Protein AF-A0A7C4QE20-F1 (afdb_monomer)

Secondary structure (DSSP, 8-state):
---------------HHHHHHHHHHHHHHHHHHHHHHHHHHHHSTT---PPPPP-----------------PPPP------B-SEEE-SS-EEEEEEEEE-SSSS--SS-EEEEEE-SS-EEEEEEPTT----TT--EEEEEEEEE-TT-EEEEEEE-TT-TTSB---EE--BTTTEESSTT-PEE-HHHHHHHHHHHHHHTPPEEEEEEE---PPTTSPP---SEEEEEEEPP---PPP-PPPP-PPP---PPPPPPPPP-PPPPPPPPPPPPPPPPP----PPPPPP-------------------SSSSSSSHHHHHHHHHHHT--

Radius of gyration: 34.44 Å; Cα contacts (8 Å, |Δi|>4): 381; chains: 1; bounding box: 82×88×115 Å

Sequence (329 aa):
MASESFVSSTHQSGNKTLWYVLGGVVVLALVLGGIVWWYGNSLLEEEVAPTPSPVVRSTPTVVPSPVSSTTPEPVGINLVSESKSITFPKAGRVYMYYYFIVGGGNASSPYVIDLVTSKANVSVEAPAGLPRSPNKMHIIDTGLDVAAGEVVAVQPYDFGDFDKPSLGWIKPNGATSCGSPGHVTAIPEILGWMKSTIAATGEPIVSEQCWGDWDPPGEAPDYNDFLLVFTYGSPSPSPTPKPSTTPVASRTPSPTPMPTSTPIASKTPSPTPTPKPSTTPVASKAPLETARAATVDTSEGVPVTGVIEDTIKGLGAGILLLLLGLMLL

Solvent-accessible surface area (backbone atoms only — not comparable to full-atom values): 21214 Å² total; per-residue (Å²): 143,83,86,86,83,84,82,83,82,79,81,76,82,71,64,64,67,58,56,53,52,53,52,50,52,54,54,52,50,53,52,52,50,51,50,53,50,50,54,53,57,68,66,67,72,70,78,70,67,78,72,75,73,76,69,79,66,77,70,77,83,74,76,81,67,89,74,79,88,73,76,76,79,73,82,84,71,90,65,86,60,45,69,51,56,46,70,34,83,51,58,46,47,40,26,38,35,42,40,78,63,58,81,96,58,50,45,88,45,43,34,45,33,38,40,37,44,97,87,48,68,41,64,35,75,45,74,46,61,51,76,90,44,70,72,56,65,49,77,39,78,51,84,44,74,44,49,57,66,37,54,36,36,56,46,44,26,39,74,80,42,78,89,38,56,36,54,45,38,45,68,47,54,93,64,34,28,27,38,34,97,94,41,64,40,79,40,42,58,39,47,50,44,46,52,53,56,42,53,73,60,73,38,63,80,73,46,62,36,12,24,12,54,68,65,63,96,90,59,74,70,37,17,35,40,32,41,42,34,36,29,50,56,62,75,69,77,69,72,72,75,71,77,74,74,74,80,72,78,81,75,77,84,75,82,81,79,77,86,77,80,82,82,76,84,79,78,81,81,77,84,79,82,79,82,76,87,79,80,81,83,75,89,76,79,85,81,80,90,76,92,75,94,75,89,82,85,83,91,80,89,77,89,88,81,91,87,88,80,79,81,67,79,74,62,60,63,63,56,52,53,54,54,53,55,63,74,75,110

pLDDT: mean 71.34, std 18.93, range [29.39, 96.25]

Foldseek 3Di:
DDDDDDDDDPPPPPDVVVVVVVVVVVVVVVVVVVVCVVVVVVVVPPPPPPPPDQPQPPDPPPPDDPDDPPDPPPPDPPDVFPALKFFAQAWAFKKKWKAFFDDPFWAQAWKWKWKDWPVGIFIDTHDTRDDHDLQDTDMDRRVDIDHHRTMIRIWIAPGVPNVWTWRHWDAADVQFWWWDVVLTTGNNNHSVNVCVVCVVQVKDWRDWTQIFGRDDPPDDGTSRGMIMIMIHGPPPPPPPPPPPPDDDPDDDDDDDDDDDDDDDDDDDDDDDDDDDDDDDDDDDDDDDDDDDDDDDDDDDDDDDDDDDPPPPPPPPPPVVVVVVVVVVD

Nearest PDB structures (foldseek):
  2cdp-assembly4_D  TM=5.110E-01  e=9.533E-01  Saccharophagus degradans 2-40
  3k51-assembly1_A  TM=3.756E-01  e=2.168E-01  Homo sapiens
  2v72-assembly1_A  TM=3.780E-01  e=3.012E-01  Clostridium perfringens
  6w98-assembly1_A  TM=1.567E-01  e=3.556E+00  Mycobacteroides abscessus subsp. abscessus

Mean predicted aligned error: 18.36 Å

Structure (mmCIF, N/CA/C/O backbone):
data_AF-A0A7C4QE20-F1
#
_entry.id   AF-A0A7C4QE20-F1
#
loop_
_atom_site.group_PDB
_atom_site.id
_atom_site.type_symbol
_atom_site.label_atom_id
_atom_site.label_alt_id
_atom_site.label_comp_id
_atom_site.label_asym_id
_atom_site.label_entity_id
_atom_site.label_seq_id
_atom_site.pdbx_PDB_ins_code
_atom_site.Cartn_x
_atom_site.Cartn_y
_atom_site.Cartn_z
_atom_site.occupancy
_atom_site.B_iso_or_equiv
_atom_site.auth_seq_id
_atom_site.auth_comp_id
_atom_site.auth_asym_id
_atom_site.auth_atom_id
_atom_site.pdbx_PDB_model_num
ATOM 1 N N . MET A 1 1 ? 11.881 30.628 -96.207 1.00 44.91 1 MET A N 1
ATOM 2 C CA . MET A 1 1 ? 10.677 30.179 -95.481 1.00 44.91 1 MET A CA 1
ATOM 3 C C . MET A 1 1 ? 11.121 29.763 -94.091 1.00 44.91 1 MET A C 1
ATOM 5 O O . MET A 1 1 ? 11.785 28.746 -93.969 1.00 44.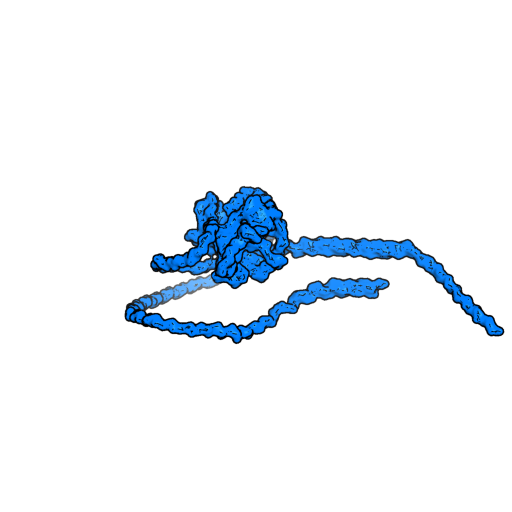91 1 MET A O 1
ATOM 9 N N . ALA A 1 2 ? 10.847 30.590 -93.088 1.00 45.81 2 ALA A N 1
ATOM 10 C CA . ALA A 1 2 ? 11.053 30.283 -91.676 1.00 45.81 2 ALA A CA 1
ATOM 11 C C . ALA A 1 2 ? 9.842 30.854 -90.928 1.00 45.81 2 ALA A C 1
ATOM 13 O O . ALA A 1 2 ? 9.487 32.012 -91.141 1.00 45.81 2 ALA A O 1
ATOM 14 N N . SER A 1 3 ? 9.167 30.010 -90.153 1.00 54.81 3 SER A N 1
ATOM 15 C CA . SER A 1 3 ? 7.972 30.332 -89.374 1.00 54.81 3 SER A CA 1
ATOM 16 C C . SER A 1 3 ? 8.332 30.308 -87.892 1.00 54.81 3 SER A C 1
ATOM 18 O O . SER A 1 3 ? 8.610 29.239 -87.351 1.00 54.81 3 SER A O 1
ATOM 20 N N . GLU A 1 4 ? 8.322 31.471 -87.246 1.00 55.19 4 GLU A N 1
ATOM 21 C CA . GLU A 1 4 ? 8.431 31.597 -85.792 1.00 55.19 4 GLU A CA 1
ATOM 22 C C . GLU A 1 4 ? 7.027 31.625 -85.175 1.00 55.19 4 GLU A C 1
ATOM 24 O O . GLU A 1 4 ? 6.198 32.472 -85.505 1.00 55.19 4 GLU A O 1
ATOM 29 N N . SER A 1 5 ? 6.749 30.675 -84.284 1.00 61.78 5 SER A N 1
ATOM 30 C CA . SER A 1 5 ? 5.531 30.620 -83.474 1.00 61.78 5 SER A CA 1
ATOM 31 C C . SER A 1 5 ? 5.793 31.253 -82.108 1.00 61.78 5 SER A C 1
ATOM 33 O O . SER A 1 5 ? 6.517 30.693 -81.284 1.00 61.78 5 SER A O 1
ATOM 35 N N . PHE A 1 6 ? 5.188 32.415 -81.866 1.00 56.75 6 PHE A N 1
ATOM 36 C CA . PHE A 1 6 ? 5.248 33.139 -80.598 1.00 56.75 6 PHE A CA 1
ATOM 37 C C . PHE A 1 6 ? 4.208 32.557 -79.625 1.00 56.75 6 PHE A C 1
ATOM 39 O O . PHE A 1 6 ? 3.003 32.717 -79.823 1.00 56.75 6 PHE A O 1
ATOM 46 N N . VAL A 1 7 ? 4.656 31.858 -78.578 1.00 62.25 7 VAL A N 1
ATOM 47 C CA . VAL A 1 7 ? 3.786 31.376 -77.492 1.00 62.25 7 VAL A CA 1
ATOM 48 C C . VAL A 1 7 ? 3.639 32.494 -76.460 1.00 62.25 7 VAL A C 1
ATOM 50 O O . VAL A 1 7 ? 4.588 32.848 -75.764 1.00 62.25 7 VAL A O 1
ATOM 53 N N . SER A 1 8 ? 2.439 33.070 -76.376 1.00 58.94 8 SER A N 1
ATOM 54 C CA . SER A 1 8 ? 2.081 34.085 -75.383 1.00 58.94 8 SER A CA 1
ATOM 55 C C . SER A 1 8 ? 1.789 33.418 -74.035 1.00 58.94 8 SER A C 1
ATOM 57 O O . SER A 1 8 ? 0.765 32.762 -73.860 1.00 58.94 8 SER A O 1
ATOM 59 N N . SER A 1 9 ? 2.707 33.572 -73.080 1.00 60.28 9 SER A N 1
ATOM 60 C CA . SER A 1 9 ? 2.515 33.173 -71.683 1.00 60.28 9 SER A CA 1
ATOM 61 C C . SER A 1 9 ? 1.716 34.254 -70.954 1.00 60.28 9 SER A C 1
ATOM 63 O O . SER A 1 9 ? 2.243 35.306 -70.588 1.00 60.28 9 SER A O 1
ATOM 65 N N . THR A 1 10 ? 0.418 34.023 -70.772 1.00 54.97 10 THR A N 1
ATOM 66 C CA . THR A 1 10 ? -0.436 34.862 -69.925 1.00 54.97 10 THR A CA 1
ATOM 67 C C . THR A 1 10 ? -0.225 34.442 -68.472 1.00 54.97 10 THR A C 1
ATOM 69 O O . THR A 1 10 ? -0.780 33.457 -67.994 1.00 54.97 10 THR A O 1
ATOM 72 N N . HIS A 1 11 ? 0.625 35.184 -67.765 1.00 55.47 11 HIS A N 1
ATOM 73 C CA . HIS A 1 11 ? 0.905 34.980 -66.347 1.00 55.47 11 HIS A CA 1
ATOM 74 C C . HIS A 1 11 ? -0.313 35.410 -65.512 1.00 55.47 11 HIS A C 1
ATOM 76 O O . HIS A 1 11 ? -0.463 36.573 -65.136 1.00 55.47 11 HIS A O 1
ATOM 82 N N . GLN A 1 12 ? -1.214 34.462 -65.257 1.00 57.91 12 GLN A N 1
ATOM 83 C CA . GLN A 1 12 ? -2.405 34.641 -64.434 1.00 57.91 12 GLN A CA 1
ATOM 84 C C . GLN A 1 12 ? -1.964 34.930 -62.989 1.00 57.91 12 GLN A C 1
ATOM 86 O O . GLN A 1 12 ? -1.503 34.042 -62.273 1.00 57.91 12 GLN A O 1
ATOM 91 N N . SER A 1 13 ? -2.048 36.191 -62.555 1.00 64.00 13 SER A N 1
ATOM 92 C CA . SER A 1 13 ? -1.746 36.587 -61.177 1.00 64.00 13 SER A CA 1
ATOM 93 C C . SER A 1 13 ? -2.841 36.057 -60.248 1.00 64.00 13 SER A C 1
ATOM 95 O O . SER A 1 13 ? -3.803 36.756 -59.929 1.00 64.00 13 SER A O 1
ATOM 97 N N . GLY A 1 14 ? -2.722 34.787 -59.863 1.00 66.31 14 GLY A N 1
ATOM 98 C CA . GLY A 1 14 ? -3.609 34.144 -58.904 1.00 66.31 14 GLY A CA 1
ATOM 99 C C . GLY A 1 14 ? -3.684 34.960 -57.615 1.00 66.31 14 GLY A C 1
ATOM 100 O O . GLY A 1 14 ? -2.666 35.400 -57.076 1.00 66.31 14 GLY A O 1
ATOM 101 N N . ASN A 1 15 ? -4.909 35.195 -57.152 1.00 79.56 15 ASN A N 1
ATOM 102 C CA . ASN A 1 15 ? -5.219 36.011 -55.987 1.00 79.56 15 ASN A CA 1
ATOM 103 C C . ASN A 1 15 ? -4.610 35.385 -54.720 1.00 79.56 15 ASN A C 1
ATOM 105 O O . ASN A 1 15 ? -5.195 34.489 -54.115 1.00 79.56 15 ASN A O 1
ATOM 109 N N . LYS A 1 16 ? -3.421 35.853 -54.322 1.00 83.25 16 LYS A N 1
ATOM 110 C CA . LYS A 1 16 ? -2.691 35.370 -53.135 1.00 83.25 16 LYS A CA 1
ATOM 111 C C . LYS A 1 16 ? -3.540 35.443 -51.863 1.00 83.25 16 LYS A C 1
ATOM 113 O O . LYS A 1 16 ? -3.407 34.589 -50.994 1.00 83.25 16 LYS A O 1
ATOM 118 N N . THR A 1 17 ? -4.458 36.405 -51.783 1.00 83.81 17 THR A N 1
ATOM 119 C CA . THR A 1 17 ? -5.389 36.559 -50.659 1.00 83.81 17 THR A CA 1
ATOM 120 C C . THR A 1 17 ? -6.293 35.340 -50.494 1.00 83.81 17 THR A C 1
ATOM 122 O O . THR A 1 17 ? -6.528 34.916 -49.368 1.00 83.81 17 THR A O 1
ATOM 125 N N . LEU A 1 18 ? -6.745 34.725 -51.593 1.00 84.06 18 LEU A N 1
ATOM 126 C CA . LEU A 1 18 ? -7.582 33.525 -51.535 1.00 84.06 18 LEU A CA 1
ATOM 127 C C . LEU A 1 18 ? -6.826 32.346 -50.902 1.00 84.06 18 LEU A C 1
ATOM 129 O O . LEU A 1 18 ? -7.377 31.644 -50.060 1.00 84.06 18 LEU A O 1
ATOM 133 N N . TRP A 1 19 ? -5.546 32.178 -51.242 1.00 85.31 19 TRP A N 1
ATOM 134 C CA . TRP A 1 19 ? -4.700 31.124 -50.676 1.00 85.31 19 TRP A CA 1
ATOM 135 C C . TRP A 1 19 ? -4.414 31.322 -49.186 1.00 85.31 19 TRP A C 1
ATOM 137 O O . TRP A 1 19 ? -4.425 30.350 -48.436 1.00 85.31 19 TRP A O 1
ATOM 147 N N . TYR A 1 20 ? -4.223 32.564 -48.730 1.00 89.31 20 TYR A N 1
ATOM 148 C CA . TYR A 1 20 ? -4.057 32.844 -47.300 1.00 89.31 20 TYR A CA 1
ATOM 149 C C . TYR A 1 20 ? -5.334 32.584 -46.498 1.00 89.31 20 TYR A C 1
ATOM 151 O O . TYR A 1 20 ? -5.259 32.039 -45.399 1.00 89.31 20 TYR A O 1
ATOM 159 N N . VAL A 1 21 ? -6.501 32.925 -47.052 1.00 90.94 21 VAL A N 1
ATOM 160 C CA . VAL A 1 21 ? -7.790 32.648 -46.402 1.00 90.94 21 VAL A CA 1
ATOM 161 C C . VAL A 1 21 ? -8.031 31.141 -46.312 1.00 90.94 21 VAL A C 1
ATOM 163 O O . VAL A 1 21 ? -8.346 30.646 -45.233 1.00 90.94 21 VAL A O 1
ATOM 166 N N . LEU A 1 22 ? -7.809 30.398 -47.401 1.00 86.81 22 LEU A N 1
ATOM 167 C CA . LEU A 1 22 ? -7.940 28.938 -47.398 1.00 86.81 22 LEU A CA 1
ATOM 168 C C . LEU A 1 22 ? -6.962 28.279 -46.415 1.00 86.81 22 LEU A C 1
ATOM 170 O O . LEU A 1 22 ? -7.371 27.433 -45.623 1.00 86.81 22 LEU A O 1
ATOM 174 N N . GLY A 1 23 ? -5.701 28.721 -46.389 1.00 91.62 23 GLY A N 1
ATOM 175 C CA . GLY A 1 23 ? -4.711 28.233 -45.426 1.00 91.62 23 GLY A CA 1
ATOM 176 C C . GLY A 1 23 ? -5.110 28.503 -43.971 1.00 91.62 23 GLY A C 1
ATOM 177 O O . GLY A 1 23 ? -5.007 27.612 -43.130 1.00 91.62 23 GLY A O 1
ATOM 178 N N . GLY A 1 24 ? -5.629 29.699 -43.675 1.00 93.94 24 GLY A N 1
ATOM 179 C CA . GLY A 1 24 ? -6.093 30.060 -42.333 1.00 93.94 24 GLY A CA 1
ATOM 180 C C . GLY A 1 24 ? -7.266 29.206 -41.845 1.00 93.94 24 GLY A C 1
ATOM 181 O O . GLY A 1 24 ? -7.271 28.773 -40.693 1.00 93.94 24 GLY A O 1
ATOM 182 N N . VAL A 1 25 ? -8.228 28.906 -42.725 1.00 92.06 25 VAL A N 1
ATOM 183 C CA . VAL A 1 25 ? -9.386 28.056 -42.394 1.00 92.06 25 VAL A CA 1
ATOM 184 C C . VAL A 1 25 ? -8.953 26.624 -42.068 1.00 92.06 25 VAL A C 1
ATOM 186 O O . VAL A 1 25 ? -9.438 26.053 -41.092 1.00 92.06 25 VAL A O 1
ATOM 189 N N . VAL A 1 26 ? -8.002 26.060 -42.822 1.00 91.38 26 VAL A N 1
ATOM 190 C CA . VAL A 1 26 ? -7.486 24.702 -42.571 1.00 91.38 26 VAL A CA 1
ATOM 191 C C . VAL A 1 26 ? -6.769 24.618 -41.223 1.00 91.38 26 VAL A C 1
ATOM 193 O O . VAL A 1 26 ? -7.032 23.704 -40.443 1.00 91.38 26 VAL A O 1
ATOM 196 N N . VAL A 1 27 ? -5.905 25.589 -40.904 1.00 92.81 27 VAL A N 1
ATOM 197 C CA . VAL A 1 27 ? -5.191 25.614 -39.615 1.00 92.81 27 VAL A CA 1
ATOM 198 C C . VAL A 1 27 ? -6.172 25.735 -38.449 1.00 92.81 27 VAL A C 1
ATOM 200 O O . VAL A 1 27 ? -6.051 25.004 -37.467 1.00 92.81 27 VAL A O 1
ATOM 203 N N . LEU A 1 28 ? -7.178 26.607 -38.564 1.00 93.81 28 LEU A N 1
ATOM 204 C CA . LEU A 1 28 ? -8.190 26.777 -37.522 1.00 93.81 28 LEU A CA 1
ATOM 205 C C . LEU A 1 28 ? -9.000 25.491 -37.296 1.00 93.81 28 LEU A C 1
ATOM 207 O O . LEU A 1 28 ? -9.240 25.115 -36.150 1.00 93.81 28 LEU A O 1
ATOM 211 N N . ALA A 1 29 ? -9.377 24.791 -38.370 1.00 91.62 29 ALA A N 1
ATOM 212 C CA . ALA A 1 29 ? -10.102 23.526 -38.280 1.00 91.62 29 ALA A CA 1
ATOM 213 C C . ALA A 1 29 ? -9.279 22.429 -37.581 1.00 91.62 29 ALA A C 1
ATOM 215 O O . ALA A 1 29 ? -9.815 21.714 -36.736 1.00 91.62 29 ALA A O 1
ATOM 216 N N . LEU A 1 30 ? -7.976 22.328 -37.872 1.00 92.56 30 LEU A N 1
ATOM 217 C CA . LEU A 1 30 ? -7.083 21.364 -37.217 1.00 92.56 30 LEU A CA 1
ATOM 218 C C . LEU A 1 30 ? -6.909 21.656 -35.721 1.00 92.56 30 LEU A C 1
ATOM 220 O O . LEU A 1 30 ? -6.959 20.734 -34.909 1.00 92.56 30 LEU A O 1
ATOM 224 N N . VAL A 1 31 ? -6.757 22.930 -35.344 1.00 94.25 31 VAL A N 1
ATOM 225 C CA . VAL A 1 31 ? -6.639 23.334 -33.933 1.00 94.25 31 VAL A CA 1
ATOM 226 C C . VAL A 1 31 ? -7.924 23.018 -33.169 1.00 94.25 31 VAL A C 1
ATOM 228 O O . VAL A 1 31 ? -7.870 22.403 -32.106 1.00 94.25 31 VAL A O 1
ATOM 231 N N . LEU A 1 32 ? -9.088 23.380 -33.717 1.00 94.19 32 LEU A N 1
ATOM 232 C CA . LEU A 1 32 ? -10.375 23.095 -33.079 1.00 94.19 32 LEU A CA 1
ATOM 233 C C . LEU A 1 32 ? -10.650 21.588 -32.993 1.00 94.19 32 LEU A C 1
ATOM 235 O O . LEU A 1 32 ? -11.118 21.120 -31.957 1.00 94.19 32 LEU A O 1
ATOM 239 N N . GLY A 1 33 ? -10.306 20.820 -34.030 1.00 94.56 33 GLY A N 1
ATOM 240 C CA . GLY A 1 33 ? -10.404 19.360 -34.016 1.00 94.56 33 GLY A CA 1
ATOM 241 C C . GLY A 1 33 ? -9.529 18.721 -32.935 1.00 94.56 33 GLY A C 1
ATOM 242 O O . GLY A 1 33 ? -10.004 17.856 -32.204 1.00 94.56 33 GLY A O 1
ATOM 243 N N . GLY A 1 34 ? -8.288 19.193 -32.772 1.00 92.38 34 GLY A N 1
ATOM 244 C CA . GLY A 1 34 ? -7.388 18.738 -31.709 1.00 92.38 34 GLY A CA 1
ATOM 245 C C . GLY A 1 34 ? -7.912 19.052 -30.306 1.00 92.38 34 GLY A C 1
ATOM 246 O O . GLY A 1 34 ? -7.835 18.202 -29.424 1.00 92.38 34 GLY A O 1
ATOM 247 N N . ILE A 1 35 ? -8.509 20.232 -30.111 1.00 91.31 35 ILE A N 1
ATOM 248 C CA . ILE A 1 35 ? -9.135 20.620 -28.838 1.00 91.31 35 ILE A CA 1
ATOM 249 C C . ILE A 1 35 ? -10.338 19.722 -28.532 1.00 91.31 35 ILE A C 1
ATOM 251 O O . ILE A 1 35 ? -10.429 19.185 -27.432 1.00 91.31 35 ILE A O 1
ATOM 255 N N . VAL A 1 36 ? -11.247 19.522 -29.492 1.00 90.38 36 VAL A N 1
ATOM 256 C CA . VAL A 1 36 ? -12.423 18.654 -29.302 1.00 90.38 36 VAL A CA 1
ATOM 257 C C . VAL A 1 36 ? -12.004 17.210 -29.038 1.00 90.38 36 VAL A C 1
ATOM 259 O O . VAL A 1 36 ? -12.567 16.575 -28.152 1.00 90.38 36 VAL A O 1
ATOM 262 N N . TRP A 1 37 ? -11.002 16.701 -29.757 1.00 88.69 37 TRP A N 1
ATOM 263 C CA . TRP A 1 37 ? -10.456 15.366 -29.523 1.00 88.69 37 TRP A CA 1
ATOM 264 C C . TRP A 1 37 ? -9.837 15.242 -28.127 1.00 88.69 37 TRP A C 1
ATOM 266 O O . TRP A 1 37 ? -10.136 14.288 -27.416 1.00 88.69 37 TRP A O 1
ATOM 276 N N . TRP A 1 38 ? -9.049 16.232 -27.698 1.00 86.44 38 TRP A N 1
ATOM 277 C CA . TRP A 1 38 ? -8.450 16.259 -26.365 1.00 86.44 38 TRP A CA 1
ATOM 278 C C . TRP A 1 38 ? -9.515 16.271 -25.260 1.00 86.44 38 TRP A C 1
ATOM 280 O O . TRP A 1 38 ? -9.499 15.401 -24.394 1.00 86.44 38 TRP A O 1
ATOM 290 N N . TYR A 1 39 ? -10.497 17.175 -25.335 1.00 81.88 39 TYR A N 1
ATOM 291 C CA . TYR A 1 39 ? -11.590 17.228 -24.358 1.00 81.88 39 TYR A CA 1
ATOM 292 C C . TYR A 1 39 ? -12.478 15.980 -24.389 1.00 81.88 39 TYR A C 1
ATOM 294 O O . TYR A 1 39 ? -12.888 15.503 -23.336 1.00 81.88 39 TYR A O 1
ATOM 302 N N . GLY A 1 40 ? -12.765 15.433 -25.572 1.00 82.56 40 GLY A N 1
ATOM 303 C CA . GLY A 1 40 ? -13.541 14.203 -25.712 1.00 82.56 40 GLY A CA 1
ATOM 304 C C . GLY A 1 40 ? -12.844 13.009 -25.065 1.00 82.56 40 GLY A C 1
ATOM 305 O O . GLY A 1 40 ? -13.486 12.245 -24.352 1.00 82.56 40 GLY A O 1
ATOM 306 N N . ASN A 1 41 ? -11.527 12.884 -25.246 1.00 78.56 41 ASN A N 1
ATOM 307 C CA . ASN A 1 41 ? -10.759 11.793 -24.656 1.00 78.56 41 ASN A CA 1
ATOM 308 C C . ASN A 1 41 ? -10.590 11.965 -23.136 1.00 78.56 41 ASN A C 1
ATOM 310 O O . ASN A 1 41 ? -10.709 10.995 -22.400 1.00 78.56 41 ASN A O 1
ATOM 314 N N . SER A 1 42 ? -10.406 13.199 -22.650 1.00 76.81 42 SER A N 1
ATOM 315 C CA . SER A 1 42 ? -10.321 13.481 -21.209 1.00 76.81 42 SER A CA 1
ATOM 316 C C . SER A 1 42 ? -11.644 13.304 -20.457 1.00 76.81 42 SER A C 1
ATOM 318 O O . SER A 1 42 ? -11.623 13.105 -19.249 1.00 76.81 42 SER A O 1
ATOM 320 N N . LEU A 1 43 ? -12.794 13.384 -21.136 1.00 71.81 43 LEU A N 1
ATOM 321 C CA . LEU A 1 43 ? -14.111 13.191 -20.513 1.00 71.81 43 LEU A CA 1
ATOM 322 C C . LEU A 1 43 ? -14.602 11.736 -20.548 1.00 71.81 43 LEU A C 1
ATOM 324 O O . LEU A 1 43 ? -15.538 11.403 -19.826 1.00 71.81 43 LEU A O 1
ATOM 328 N N . LEU A 1 44 ? -13.994 10.871 -21.366 1.00 62.88 44 LEU A N 1
ATOM 329 C CA . LEU A 1 44 ? -14.346 9.447 -21.442 1.00 62.88 44 LEU A CA 1
ATOM 330 C C . LEU A 1 44 ? -13.618 8.581 -20.399 1.00 62.88 44 LEU A C 1
ATOM 332 O O . LEU A 1 44 ? -13.937 7.403 -20.270 1.00 62.88 44 LEU A O 1
ATOM 336 N N . GLU A 1 45 ? -12.682 9.143 -19.629 1.00 56.28 45 GLU A N 1
ATOM 337 C CA . GLU A 1 45 ? -11.871 8.399 -18.652 1.00 56.28 45 GLU A CA 1
ATOM 338 C C . GLU A 1 45 ? -12.460 8.307 -17.230 1.00 56.28 45 GLU A C 1
ATOM 340 O O . GLU A 1 45 ? -11.775 7.818 -16.335 1.00 56.28 45 GLU A O 1
ATOM 345 N N . GLU A 1 46 ? -13.714 8.704 -16.977 1.00 54.78 46 GLU A N 1
ATOM 346 C CA . GLU A 1 46 ? -14.257 8.672 -15.603 1.00 54.78 46 GLU A CA 1
ATOM 347 C C . GLU A 1 46 ? -15.616 7.977 -15.435 1.00 54.78 46 GLU A C 1
ATOM 349 O O . GLU A 1 46 ? -16.366 8.274 -14.508 1.00 54.78 46 GLU A O 1
ATOM 354 N N . GLU A 1 47 ? -15.919 6.964 -16.253 1.00 50.16 47 GLU A N 1
ATOM 355 C CA . GLU A 1 47 ? -16.741 5.865 -15.733 1.00 50.16 47 GLU A CA 1
ATOM 356 C C . GLU A 1 47 ? -15.800 4.900 -15.008 1.00 50.16 47 GLU A C 1
ATOM 358 O O . GLU A 1 47 ? -15.355 3.890 -15.552 1.00 50.16 47 GLU A O 1
ATOM 363 N N . VAL A 1 48 ? -15.437 5.260 -13.771 1.00 51.59 48 VAL A N 1
ATOM 364 C CA . VAL A 1 48 ? -14.811 4.325 -12.834 1.00 51.59 48 VAL A CA 1
ATOM 365 C C . VAL A 1 48 ? -15.822 3.202 -12.649 1.00 51.59 48 VAL A C 1
ATOM 367 O O . VAL A 1 48 ? -16.772 3.334 -11.873 1.00 51.59 48 VAL A O 1
ATOM 370 N N . ALA A 1 49 ? -15.656 2.120 -13.416 1.00 50.62 49 ALA A N 1
ATOM 371 C CA . ALA A 1 49 ? -16.368 0.878 -13.178 1.00 50.62 49 ALA A CA 1
ATOM 372 C C . ALA A 1 49 ? -16.279 0.615 -11.671 1.00 50.62 49 ALA A C 1
ATOM 374 O O . ALA A 1 49 ? -15.182 0.759 -11.119 1.00 50.62 49 ALA A O 1
ATOM 375 N N . PRO A 1 50 ? -17.404 0.329 -10.987 1.00 46.84 50 PRO A N 1
ATOM 376 C CA . PRO A 1 50 ? -17.392 0.158 -9.544 1.00 46.84 50 PRO A CA 1
ATOM 377 C C . PRO A 1 50 ? -16.281 -0.826 -9.216 1.00 46.84 50 PRO A C 1
ATOM 379 O O . PRO A 1 50 ? -16.317 -1.959 -9.702 1.00 46.84 50 PRO A O 1
ATOM 382 N N . THR A 1 51 ? -15.273 -0.359 -8.469 1.00 54.44 51 THR A N 1
ATOM 383 C CA . THR A 1 51 ? -14.162 -1.197 -8.028 1.00 54.44 51 THR A CA 1
ATOM 384 C C . THR A 1 51 ? -14.791 -2.473 -7.485 1.00 54.44 51 THR A C 1
ATOM 386 O O . THR A 1 51 ? -15.632 -2.362 -6.580 1.00 54.44 51 THR A O 1
ATOM 389 N N . PRO A 1 52 ? -14.504 -3.652 -8.073 1.00 44.78 52 PRO A N 1
ATOM 390 C CA . PRO A 1 52 ? -15.107 -4.885 -7.606 1.00 44.78 52 PRO A CA 1
ATOM 391 C C . PRO A 1 52 ? -14.843 -4.953 -6.109 1.00 44.78 52 PRO A C 1
ATOM 393 O O . PRO A 1 52 ? -13.708 -4.770 -5.666 1.00 44.78 52 PRO A O 1
ATOM 396 N N . SER A 1 53 ? -15.914 -5.098 -5.323 1.00 52.59 53 SER A N 1
ATOM 397 C CA . SER A 1 53 ? -15.764 -5.242 -3.880 1.00 52.59 53 SER A CA 1
ATOM 398 C C . SER A 1 53 ? -14.755 -6.361 -3.636 1.00 52.59 53 SER A C 1
ATOM 400 O O . SER A 1 53 ? -14.866 -7.391 -4.312 1.00 52.59 53 SER A O 1
ATOM 402 N N . PRO A 1 54 ? -13.771 -6.166 -2.740 1.00 51.06 54 PRO A N 1
ATOM 403 C CA . PRO A 1 54 ? -12.741 -7.162 -2.506 1.00 51.06 54 PRO A CA 1
ATOM 404 C C . PRO A 1 54 ? -13.424 -8.503 -2.259 1.00 51.06 54 PRO A C 1
ATOM 406 O O . PRO A 1 54 ? -14.336 -8.607 -1.430 1.00 51.06 54 PRO A O 1
ATOM 409 N N . VAL A 1 55 ? -13.044 -9.513 -3.043 1.00 53.72 55 VAL A N 1
ATOM 410 C CA . VAL A 1 55 ? -13.542 -10.870 -2.847 1.00 53.72 55 VAL A CA 1
ATOM 411 C C . VAL A 1 55 ? -12.954 -11.326 -1.524 1.00 53.72 55 VAL A C 1
ATOM 413 O O . VAL A 1 55 ? -11.817 -11.782 -1.459 1.00 53.72 55 VAL A O 1
ATOM 416 N N . VAL A 1 56 ? -13.725 -11.172 -0.448 1.00 46.66 56 VAL A N 1
ATOM 417 C CA . VAL A 1 56 ? -13.386 -11.739 0.854 1.00 46.66 56 VAL A CA 1
ATOM 418 C C . VAL A 1 56 ? -13.479 -13.248 0.692 1.00 46.66 56 VAL A C 1
ATOM 420 O O . VAL A 1 56 ? -14.527 -13.860 0.906 1.00 46.66 56 VAL A O 1
ATOM 423 N N . ARG A 1 57 ? -12.384 -13.865 0.250 1.00 46.59 57 ARG A N 1
ATOM 424 C CA . ARG A 1 57 ? -12.272 -15.312 0.212 1.00 46.59 57 ARG A CA 1
ATOM 425 C C . ARG A 1 57 ? -12.157 -15.755 1.657 1.00 46.59 57 ARG A C 1
ATOM 427 O O . ARG A 1 57 ? -11.086 -15.734 2.248 1.00 46.59 57 ARG A O 1
ATOM 434 N N . SER A 1 58 ? -13.291 -16.116 2.247 1.00 40.59 58 SER A N 1
ATOM 435 C CA . SER A 1 58 ? -13.319 -16.757 3.553 1.00 40.59 58 SER A CA 1
ATOM 436 C C . SER A 1 58 ? -12.633 -18.110 3.385 1.00 40.59 58 SER A C 1
ATOM 438 O O . SER A 1 58 ? -13.262 -19.096 2.999 1.00 40.59 58 SER A O 1
ATOM 440 N N . THR A 1 59 ? -11.317 -18.166 3.584 1.00 44.94 59 THR A N 1
ATOM 441 C CA . THR A 1 59 ? -10.629 -19.447 3.708 1.00 44.94 59 THR A CA 1
ATOM 442 C C . THR A 1 59 ? -11.295 -20.203 4.855 1.00 44.94 59 THR A C 1
ATOM 444 O O . THR A 1 59 ? -11.522 -19.604 5.913 1.00 44.94 59 THR A O 1
ATOM 447 N N . PRO A 1 60 ? -11.663 -21.483 4.665 1.00 40.50 60 PRO A N 1
ATOM 448 C CA . PRO A 1 60 ? -12.256 -22.269 5.732 1.00 40.50 60 PRO A CA 1
ATOM 449 C C . PRO A 1 60 ? -11.338 -22.201 6.948 1.00 40.50 60 PRO A C 1
ATOM 451 O O . PRO A 1 60 ? -10.126 -22.368 6.818 1.00 40.50 60 PRO A O 1
ATOM 454 N N . THR A 1 61 ? -11.916 -21.916 8.114 1.00 40.59 61 THR A N 1
ATOM 455 C CA . THR A 1 61 ? -11.216 -21.940 9.396 1.00 40.59 61 THR A CA 1
ATOM 456 C C . THR A 1 61 ? -10.566 -23.310 9.553 1.00 40.59 61 THR A C 1
ATOM 458 O O . THR A 1 61 ? -11.224 -24.288 9.909 1.00 40.59 61 THR A O 1
ATOM 461 N N . VAL A 1 62 ? -9.276 -23.398 9.237 1.00 42.25 62 VAL A N 1
ATOM 462 C CA . VAL A 1 62 ? -8.475 -24.578 9.529 1.00 42.25 62 VAL A CA 1
ATOM 463 C C . VAL A 1 62 ? -8.386 -24.623 11.045 1.00 42.25 62 VAL A C 1
ATOM 465 O O . VAL A 1 62 ? -7.720 -23.795 11.660 1.00 42.25 62 VAL A O 1
ATOM 468 N N . VAL A 1 63 ? -9.123 -25.551 11.658 1.00 42.66 63 VAL A N 1
ATOM 469 C CA . VAL A 1 63 ? -8.959 -25.875 13.075 1.00 42.66 63 VAL A CA 1
ATOM 470 C C . VAL A 1 63 ? -7.492 -26.273 13.247 1.00 42.66 63 VAL A C 1
ATOM 472 O O . VAL A 1 63 ? -7.077 -27.258 12.626 1.00 42.66 63 VAL A O 1
ATOM 475 N N . PRO A 1 64 ? -6.684 -25.529 14.023 1.00 39.06 64 PRO A N 1
ATOM 476 C CA . PRO A 1 64 ? -5.287 -25.876 14.193 1.00 39.06 64 PRO A CA 1
ATOM 477 C C . PRO A 1 64 ? -5.231 -27.227 14.906 1.00 39.06 64 PRO A C 1
ATOM 479 O O . PRO A 1 64 ? -5.596 -27.358 16.074 1.00 39.06 64 PRO A O 1
ATOM 482 N N . SER A 1 65 ? -4.795 -28.256 14.180 1.00 42.75 65 SER A N 1
ATOM 483 C CA . SER A 1 65 ? -4.285 -29.464 14.820 1.00 42.75 65 SER A CA 1
ATOM 484 C C . SER A 1 65 ? -3.069 -29.062 15.660 1.00 42.75 65 SER A C 1
ATOM 486 O O . SER A 1 65 ? -2.338 -28.163 15.240 1.00 42.75 65 SER A O 1
ATOM 488 N N . PRO A 1 66 ? -2.833 -29.668 16.835 1.00 37.69 66 PRO A N 1
ATOM 489 C CA . PRO A 1 66 ? -1.656 -29.369 17.639 1.00 37.69 66 PRO A CA 1
ATOM 490 C C . PRO A 1 66 ? -0.401 -29.730 16.835 1.00 37.69 66 PRO A C 1
ATOM 492 O O . PRO A 1 66 ? -0.019 -30.894 16.731 1.00 37.69 66 PRO A O 1
ATOM 495 N N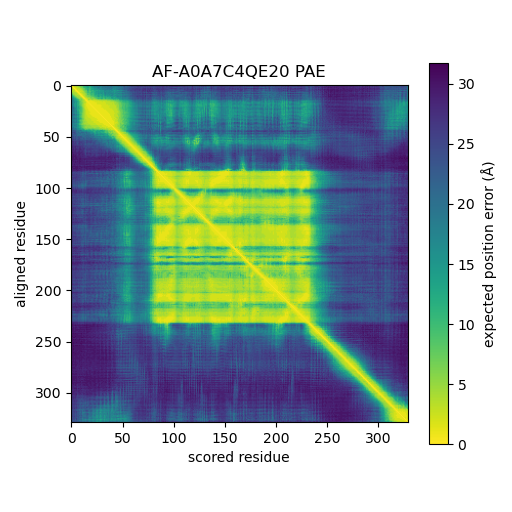 . VAL A 1 67 ? 0.208 -28.719 16.216 1.00 37.66 67 VAL A N 1
ATOM 496 C CA . VAL A 1 67 ? 1.477 -28.844 15.510 1.00 37.66 67 VAL A CA 1
ATOM 497 C C . VAL A 1 67 ? 2.547 -29.005 16.576 1.00 37.66 67 VAL A C 1
ATOM 499 O O . VAL A 1 67 ? 2.814 -28.097 17.363 1.00 37.66 67 VAL A O 1
ATOM 502 N N . SER A 1 68 ? 3.141 -30.193 16.619 1.00 36.84 68 SER A N 1
ATOM 503 C CA . SER A 1 68 ? 4.376 -30.415 17.351 1.00 36.84 68 SER A CA 1
ATOM 504 C C . SER A 1 68 ? 5.439 -29.510 16.730 1.00 36.84 68 SER A C 1
ATOM 506 O O . SER A 1 68 ? 5.777 -29.653 15.556 1.00 36.84 68 SER A O 1
ATOM 508 N N . SER A 1 69 ? 5.896 -28.536 17.513 1.00 38.03 69 SER A N 1
ATOM 509 C CA . SER A 1 69 ? 6.931 -27.569 17.156 1.00 38.03 69 SER A CA 1
ATOM 510 C C . SER A 1 69 ? 8.257 -28.285 16.890 1.00 38.03 69 SER A C 1
ATOM 512 O O . SER A 1 69 ? 9.053 -28.528 17.794 1.00 38.03 69 SER A O 1
ATOM 514 N N . THR A 1 70 ? 8.478 -28.643 15.633 1.00 35.25 70 THR A N 1
ATOM 515 C CA . THR A 1 70 ? 9.804 -28.853 15.051 1.00 35.25 70 THR A CA 1
ATOM 516 C C . THR A 1 70 ? 9.857 -28.006 13.796 1.00 35.25 70 THR A C 1
ATOM 518 O O . THR A 1 70 ? 9.702 -28.500 12.683 1.00 35.25 70 THR A O 1
ATOM 521 N N . THR A 1 71 ? 9.984 -26.699 14.009 1.00 35.69 71 THR A N 1
ATOM 522 C CA . THR A 1 71 ? 10.337 -25.737 12.969 1.00 35.69 71 THR A CA 1
ATOM 523 C C . THR A 1 71 ? 11.711 -26.136 12.428 1.00 35.69 71 THR A C 1
ATOM 525 O O . THR A 1 71 ? 12.666 -26.125 13.209 1.00 35.69 71 THR A O 1
ATOM 528 N N . PRO A 1 72 ? 11.853 -26.527 11.149 1.00 35.22 72 PRO A N 1
ATOM 529 C CA . PRO A 1 72 ? 13.173 -26.618 10.547 1.00 35.22 72 PRO A CA 1
ATOM 530 C C . PRO A 1 72 ? 13.799 -25.224 10.609 1.00 35.22 72 PRO A C 1
ATOM 532 O O . PRO A 1 72 ? 13.195 -24.252 10.154 1.00 35.22 72 PRO A O 1
ATOM 535 N N . GLU A 1 73 ? 14.970 -25.121 11.239 1.00 30.34 73 GLU A N 1
ATOM 536 C CA . GLU A 1 73 ? 15.766 -23.896 11.243 1.00 30.34 73 GLU A CA 1
ATOM 537 C C . GLU A 1 73 ? 15.946 -23.425 9.792 1.00 30.34 73 GLU A C 1
ATOM 539 O O . GLU A 1 73 ? 16.487 -24.180 8.974 1.00 30.34 73 GLU A O 1
ATOM 544 N N . PRO A 1 74 ? 15.484 -22.215 9.430 1.00 36.75 74 PRO A N 1
ATOM 545 C CA . PRO A 1 74 ? 15.802 -21.657 8.132 1.00 36.75 74 PRO A CA 1
ATOM 546 C C . PRO A 1 74 ? 17.316 -21.464 8.064 1.00 36.75 74 PRO A C 1
ATOM 548 O O . PRO A 1 74 ? 17.925 -20.862 8.950 1.00 36.75 74 PRO A O 1
ATOM 551 N N . VAL A 1 75 ? 17.918 -22.013 7.009 1.00 35.09 75 VAL A N 1
ATOM 552 C CA . VAL A 1 75 ? 19.330 -21.829 6.668 1.00 35.09 75 VAL A CA 1
ATOM 553 C C . VAL A 1 75 ? 19.640 -20.334 6.726 1.00 35.09 75 VAL A C 1
ATOM 555 O O . VAL A 1 75 ? 19.024 -19.532 6.027 1.00 35.09 75 VAL A O 1
ATOM 558 N N . GLY A 1 76 ? 20.544 -19.974 7.637 1.00 29.39 76 GLY A N 1
ATOM 559 C CA . GLY A 1 76 ? 20.793 -18.603 8.055 1.00 29.39 76 GLY A CA 1
ATOM 560 C C . GLY A 1 76 ? 21.323 -17.722 6.934 1.00 29.39 76 GLY A C 1
ATOM 561 O O . GLY A 1 76 ? 22.530 -17.633 6.723 1.00 29.39 76 GLY A O 1
ATOM 562 N N . ILE A 1 77 ? 20.420 -16.994 6.288 1.00 32.19 77 ILE A N 1
ATOM 563 C CA . ILE A 1 77 ? 20.742 -15.699 5.704 1.00 32.19 77 ILE A CA 1
ATOM 564 C C . ILE A 1 77 ? 20.301 -14.672 6.742 1.00 32.19 77 ILE A C 1
ATOM 566 O O . ILE A 1 77 ? 19.113 -14.487 6.993 1.00 32.19 77 ILE A O 1
ATOM 570 N N . ASN A 1 78 ? 21.273 -14.061 7.416 1.00 35.75 78 ASN A N 1
ATOM 571 C CA . ASN A 1 78 ? 21.069 -13.048 8.450 1.00 35.75 78 ASN A CA 1
ATOM 572 C C . ASN A 1 78 ? 20.691 -11.708 7.787 1.00 35.75 78 ASN A C 1
ATOM 574 O O . ASN A 1 78 ? 21.404 -10.713 7.895 1.00 35.75 78 ASN A O 1
ATOM 578 N N . LEU A 1 79 ? 19.610 -11.720 7.007 1.00 39.72 79 LEU A N 1
ATOM 579 C CA . LEU A 1 79 ? 18.962 -10.522 6.506 1.00 39.72 79 LEU A CA 1
ATOM 580 C C . LEU A 1 79 ? 18.142 -9.981 7.662 1.00 39.72 79 LEU A C 1
ATOM 582 O O . LEU A 1 79 ? 17.298 -10.681 8.218 1.00 39.72 79 LEU A O 1
ATOM 586 N N . VAL A 1 80 ? 18.440 -8.753 8.065 1.00 43.47 80 VAL A N 1
ATOM 587 C CA . VAL A 1 80 ? 17.723 -8.047 9.123 1.00 43.47 80 VAL A CA 1
ATOM 588 C C . VAL A 1 80 ? 16.330 -7.728 8.577 1.00 43.47 80 VAL A C 1
ATOM 590 O O . VAL A 1 80 ? 16.078 -6.628 8.106 1.00 43.47 80 VAL A O 1
ATOM 593 N N . SER A 1 81 ? 15.446 -8.727 8.538 1.00 48.72 81 SER A N 1
ATOM 594 C CA . SER A 1 81 ? 14.063 -8.554 8.126 1.00 48.72 81 SER A CA 1
ATOM 595 C C . SER A 1 81 ? 13.403 -7.685 9.189 1.00 48.72 81 SER A C 1
ATOM 597 O O . SER A 1 81 ? 13.099 -8.167 10.287 1.00 48.72 81 SER A O 1
ATOM 599 N N . GLU A 1 82 ? 13.214 -6.397 8.908 1.00 58.84 82 GLU A N 1
ATOM 600 C CA . GLU A 1 82 ? 12.287 -5.599 9.700 1.00 58.84 82 GLU A CA 1
ATOM 601 C C . GLU A 1 82 ? 10.935 -6.325 9.662 1.00 58.84 82 GLU A C 1
ATOM 603 O O . GLU A 1 82 ? 10.551 -6.921 8.651 1.00 58.84 82 GLU A O 1
ATOM 608 N N . SER A 1 83 ? 10.284 -6.429 10.825 1.00 61.91 83 SER A N 1
ATOM 609 C CA . SER A 1 83 ? 9.172 -7.362 11.015 1.00 61.91 83 SER A CA 1
ATOM 610 C C . SER A 1 83 ? 8.131 -7.190 9.911 1.00 61.91 83 SER A C 1
ATOM 612 O O . SER A 1 83 ? 7.729 -6.059 9.645 1.00 61.91 83 SER A O 1
ATOM 614 N N . LYS A 1 84 ? 7.623 -8.284 9.334 1.00 81.31 84 LYS A N 1
ATOM 615 C CA . LYS A 1 84 ? 6.500 -8.286 8.376 1.00 81.31 84 LYS A CA 1
ATOM 616 C C . LYS A 1 84 ? 5.170 -7.875 9.026 1.00 81.31 84 LYS A C 1
ATOM 618 O O . LYS A 1 84 ? 4.130 -8.417 8.687 1.00 81.31 84 LYS A O 1
ATOM 623 N N . SER A 1 85 ? 5.191 -7.007 10.034 1.00 90.56 85 SER A N 1
ATOM 624 C CA . SER A 1 85 ? 4.045 -6.693 10.871 1.00 90.56 85 SER A CA 1
ATOM 625 C C . SER A 1 85 ? 3.916 -5.201 11.145 1.00 90.56 85 SER A C 1
ATOM 627 O O . SER A 1 85 ? 4.909 -4.489 11.294 1.00 90.56 85 SER A O 1
ATOM 629 N N . ILE A 1 86 ? 2.672 -4.740 11.214 1.00 93.44 86 ILE A N 1
ATOM 630 C CA . ILE A 1 86 ? 2.285 -3.362 11.498 1.00 93.44 86 ILE A CA 1
ATOM 631 C C . ILE A 1 86 ? 1.425 -3.368 12.754 1.00 93.44 86 ILE A C 1
ATOM 633 O O . ILE A 1 86 ? 0.411 -4.061 12.799 1.00 93.44 86 ILE A O 1
ATOM 637 N N . THR A 1 87 ? 1.783 -2.560 13.749 1.00 95.00 87 THR A N 1
ATOM 638 C CA . THR A 1 87 ? 0.923 -2.319 14.913 1.00 95.00 87 THR A CA 1
ATOM 639 C C . THR A 1 87 ? 0.095 -1.064 14.679 1.00 95.00 87 THR A C 1
ATOM 641 O O . THR A 1 87 ? 0.640 0.037 14.589 1.00 95.00 87 THR A O 1
ATOM 644 N N . PHE A 1 88 ? -1.225 -1.209 14.613 1.00 94.75 88 PHE A N 1
ATOM 645 C CA . PHE A 1 88 ? -2.133 -0.087 14.391 1.00 94.75 88 PHE A CA 1
ATOM 646 C C . PHE A 1 88 ? -2.462 0.609 15.721 1.00 94.75 88 PHE A C 1
ATOM 648 O O . PHE A 1 88 ? -3.048 -0.013 16.602 1.00 94.75 88 PHE A O 1
ATOM 655 N N . PRO A 1 89 ? -2.111 1.896 15.928 1.00 95.62 89 PRO A N 1
ATOM 656 C CA . PRO A 1 89 ? -2.289 2.560 17.227 1.00 95.62 89 PRO A CA 1
ATOM 657 C C . PRO A 1 89 ? -3.749 2.842 17.613 1.00 95.62 89 PRO A C 1
ATOM 659 O O . PRO A 1 89 ? -4.028 3.106 18.781 1.00 95.62 89 PRO A O 1
ATOM 662 N N . LYS A 1 90 ? -4.686 2.810 16.659 1.00 94.56 90 LYS A N 1
ATOM 663 C CA . LYS A 1 90 ? -6.115 3.038 16.898 1.00 94.56 90 LYS A CA 1
ATOM 664 C C . LYS A 1 90 ? -6.958 2.045 16.107 1.00 94.56 90 LYS A C 1
ATOM 666 O O . LYS A 1 90 ? -6.474 1.419 15.171 1.00 94.56 90 LYS A O 1
ATOM 671 N N . ALA A 1 91 ? -8.223 1.916 16.492 1.00 94.56 91 ALA A N 1
ATOM 672 C CA . ALA A 1 91 ? -9.172 1.131 15.721 1.00 94.56 91 ALA A CA 1
ATOM 673 C C . ALA A 1 91 ? -9.593 1.884 14.451 1.00 94.56 91 ALA A C 1
ATOM 675 O O . ALA A 1 91 ? -9.704 3.113 14.473 1.00 94.56 91 ALA A O 1
ATOM 676 N N . GLY A 1 92 ? -9.860 1.157 13.370 1.00 93.44 92 GLY A N 1
ATOM 677 C CA . GLY A 1 92 ? -10.359 1.748 12.132 1.00 93.44 92 GLY A CA 1
ATOM 678 C C . GLY A 1 92 ? -10.249 0.830 10.923 1.00 93.44 92 GLY A C 1
ATOM 679 O O . GLY A 1 92 ? -9.692 -0.263 10.999 1.00 93.44 92 GLY A O 1
ATOM 680 N N . ARG A 1 93 ? -10.774 1.320 9.800 1.00 94.88 93 ARG A N 1
ATOM 681 C CA . ARG A 1 93 ? -10.674 0.672 8.493 1.00 94.88 93 ARG A CA 1
ATOM 682 C C . ARG A 1 93 ? -9.302 0.944 7.879 1.00 94.88 93 ARG A C 1
ATOM 684 O O . ARG A 1 93 ? -8.898 2.106 7.779 1.00 94.88 93 ARG A O 1
ATOM 691 N N . VAL A 1 94 ? -8.607 -0.106 7.459 1.00 95.31 94 VAL A N 1
ATOM 692 C CA . VAL A 1 94 ? -7.262 -0.025 6.877 1.00 95.31 94 VAL A CA 1
ATOM 693 C C . VAL A 1 94 ? -7.341 0.223 5.375 1.00 95.31 94 VAL A C 1
ATOM 695 O O . VAL A 1 94 ? -8.056 -0.467 4.647 1.00 95.31 94 VAL A O 1
ATOM 698 N N . TYR A 1 95 ? -6.565 1.193 4.905 1.00 95.00 95 TYR A N 1
ATOM 699 C CA . TYR A 1 95 ? -6.384 1.487 3.488 1.00 95.00 95 TYR A CA 1
ATOM 700 C C . TYR A 1 95 ? -4.919 1.302 3.125 1.00 95.00 95 TYR A C 1
ATOM 702 O O . TYR A 1 95 ? -4.021 1.618 3.913 1.00 95.00 95 TYR A O 1
ATOM 710 N N . MET A 1 96 ? -4.694 0.795 1.919 1.00 94.31 96 MET A N 1
ATOM 711 C CA . MET A 1 96 ? -3.367 0.539 1.382 1.00 94.31 96 MET A CA 1
ATOM 712 C C . MET A 1 96 ? -3.150 1.388 0.136 1.00 94.31 96 MET A C 1
ATOM 714 O O . MET A 1 96 ? -3.948 1.364 -0.798 1.00 94.31 96 MET A O 1
ATOM 718 N N . TYR A 1 97 ? -2.054 2.133 0.132 1.00 92.88 97 TYR A N 1
ATOM 719 C CA . TYR A 1 97 ? -1.529 2.823 -1.031 1.00 92.88 97 TYR A CA 1
ATOM 720 C C . TYR A 1 97 ? -0.435 1.946 -1.629 1.00 92.88 97 TYR A C 1
ATOM 722 O O . TYR A 1 97 ? 0.481 1.527 -0.922 1.00 92.88 97 TYR A O 1
ATOM 730 N N . TYR A 1 98 ? -0.537 1.676 -2.923 1.00 90.94 98 TYR A N 1
ATOM 731 C CA . TYR A 1 98 ? 0.348 0.781 -3.658 1.00 90.94 98 TYR A CA 1
ATOM 732 C C . TYR A 1 98 ? 1.015 1.525 -4.820 1.00 90.94 98 TYR A C 1
ATOM 734 O O . TYR A 1 98 ? 0.344 2.225 -5.589 1.00 90.94 98 TYR A O 1
ATOM 742 N N . TYR A 1 99 ? 2.333 1.372 -4.949 1.00 89.62 99 TYR A N 1
ATOM 743 C CA . TYR A 1 99 ? 3.112 1.905 -6.065 1.00 89.62 99 TYR A CA 1
ATOM 744 C C . TYR A 1 99 ? 4.196 0.930 -6.509 1.00 89.62 99 TYR A C 1
ATOM 746 O O . TYR A 1 99 ? 4.963 0.438 -5.686 1.00 89.62 99 TYR A O 1
ATOM 754 N N . PHE A 1 100 ? 4.281 0.713 -7.818 1.00 87.00 100 PHE A N 1
ATOM 755 C CA . PHE A 1 100 ? 5.276 -0.150 -8.442 1.00 87.00 100 PHE A CA 1
ATOM 756 C C . PHE A 1 100 ? 6.499 0.664 -8.885 1.00 87.00 100 PHE A C 1
ATOM 758 O O . PHE A 1 100 ? 6.369 1.691 -9.561 1.00 87.00 100 PHE A O 1
ATOM 765 N N . ILE A 1 101 ? 7.689 0.238 -8.468 1.00 83.00 101 ILE A N 1
ATOM 766 C CA . ILE A 1 101 ? 8.909 1.043 -8.523 1.00 83.00 101 ILE A CA 1
ATOM 767 C C . ILE A 1 101 ? 9.798 0.672 -9.727 1.00 83.00 101 ILE A C 1
ATOM 769 O O . ILE A 1 101 ? 10.242 1.602 -10.407 1.00 83.00 101 ILE A O 1
ATOM 773 N N . VAL A 1 102 ? 10.035 -0.607 -10.055 1.00 71.81 102 VAL A N 1
ATOM 774 C CA . VAL A 1 102 ? 10.956 -1.033 -11.148 1.00 71.81 102 VAL A CA 1
ATOM 775 C C . VAL A 1 102 ? 10.211 -1.392 -12.439 1.00 71.81 102 VAL A C 1
ATOM 777 O O . VAL A 1 102 ? 8.995 -1.467 -12.478 1.00 71.81 102 VAL A O 1
ATOM 780 N N . GLY A 1 103 ? 10.932 -1.571 -13.548 1.00 58.91 103 GLY A N 1
ATOM 781 C CA . GLY A 1 103 ? 10.463 -2.396 -14.670 1.00 58.91 103 GLY A CA 1
ATOM 782 C C . GLY A 1 103 ? 9.981 -1.693 -15.940 1.00 58.91 103 GLY A C 1
ATOM 783 O O . GLY A 1 103 ? 9.862 -2.358 -16.960 1.00 58.91 103 GLY A O 1
ATOM 784 N N . GLY A 1 104 ? 9.734 -0.377 -15.950 1.00 52.81 104 GLY A N 1
ATOM 785 C CA . GLY A 1 104 ? 9.416 0.395 -17.174 1.00 52.81 104 GLY A CA 1
ATOM 786 C C . GLY A 1 104 ? 8.137 -0.004 -17.941 1.00 52.81 104 GLY A C 1
ATOM 787 O O . GLY A 1 104 ? 7.690 0.757 -18.796 1.00 52.81 104 GLY A O 1
ATOM 788 N N . GLY A 1 105 ? 7.536 -1.148 -17.623 1.00 59.97 105 GLY A N 1
ATOM 789 C CA . GLY A 1 105 ? 6.270 -1.646 -18.133 1.00 59.97 105 GLY A CA 1
ATOM 790 C C . GLY A 1 105 ? 5.202 -1.653 -17.046 1.00 59.97 105 GLY A C 1
ATOM 791 O O . GLY A 1 105 ? 5.496 -1.611 -15.853 1.00 59.97 105 GLY A O 1
ATOM 792 N N . ASN A 1 106 ? 3.944 -1.694 -17.475 1.00 68.81 106 ASN A N 1
ATOM 793 C CA . ASN A 1 106 ? 2.828 -1.918 -16.567 1.00 68.81 106 ASN A CA 1
ATOM 794 C C . ASN A 1 106 ? 2.956 -3.323 -15.961 1.00 68.81 106 ASN A C 1
ATOM 796 O O . ASN A 1 106 ? 3.324 -4.258 -16.676 1.00 68.81 106 ASN A O 1
ATOM 800 N N . ALA A 1 107 ? 2.607 -3.472 -14.681 1.00 69.25 107 ALA A N 1
ATOM 801 C CA . ALA A 1 107 ? 2.449 -4.773 -14.037 1.00 69.25 107 ALA A CA 1
ATOM 802 C C . ALA A 1 107 ? 1.610 -5.696 -14.938 1.00 69.25 107 ALA A C 1
ATOM 804 O O . ALA A 1 107 ? 0.445 -5.404 -15.208 1.00 69.25 107 ALA A O 1
ATOM 805 N N . SER A 1 108 ? 2.197 -6.772 -15.462 1.00 74.00 108 SER A N 1
ATOM 806 C CA . SER A 1 108 ? 1.507 -7.664 -16.406 1.00 74.00 108 SER A CA 1
ATOM 807 C C . SER A 1 108 ? 0.489 -8.572 -15.713 1.00 74.00 108 SER A C 1
ATOM 809 O O . SER A 1 108 ? -0.443 -9.045 -16.359 1.00 74.00 108 SER A O 1
ATOM 811 N N . SER A 1 109 ? 0.643 -8.771 -14.401 1.00 79.75 109 SER A N 1
ATOM 812 C CA . SER A 1 109 ? -0.215 -9.604 -13.557 1.00 79.75 109 SER A CA 1
ATOM 813 C C . SER A 1 109 ? -0.629 -8.848 -12.290 1.00 79.75 109 SER A C 1
ATOM 815 O O . SER A 1 109 ? 0.090 -7.935 -11.873 1.00 79.75 109 SER A O 1
ATOM 817 N N . PRO A 1 110 ? -1.784 -9.186 -11.687 1.00 84.81 110 PRO A N 1
ATOM 818 C CA . PRO A 1 110 ? -2.180 -8.613 -10.410 1.00 84.81 110 PRO A CA 1
ATOM 819 C C . PRO A 1 110 ? -1.252 -9.112 -9.301 1.00 84.81 110 PRO A C 1
ATOM 821 O O . PRO A 1 110 ? -0.771 -10.246 -9.340 1.00 84.81 110 PRO A O 1
ATOM 824 N N . TYR A 1 111 ? -1.044 -8.267 -8.299 1.00 86.00 111 TYR A N 1
ATOM 825 C CA . TYR A 1 111 ? -0.342 -8.646 -7.078 1.00 86.00 111 TYR A CA 1
ATOM 826 C C . TYR A 1 111 ? -1.339 -9.038 -6.007 1.00 86.00 111 TYR A C 1
ATOM 828 O O . TYR A 1 111 ? -2.373 -8.388 -5.866 1.00 86.00 111 TYR A O 1
ATOM 836 N N . VAL A 1 112 ? -1.003 -10.050 -5.213 1.00 91.19 112 VAL A N 1
ATOM 837 C CA . VAL A 1 112 ? -1.777 -10.398 -4.021 1.00 91.19 112 VAL A CA 1
ATOM 838 C C . VAL A 1 112 ? -0.991 -9.995 -2.788 1.00 91.19 112 VAL A C 1
ATOM 840 O O . VAL A 1 112 ? 0.196 -10.287 -2.665 1.00 91.19 112 VAL A O 1
ATOM 843 N N . ILE A 1 113 ? -1.666 -9.299 -1.881 1.00 93.12 113 ILE A N 1
ATOM 844 C CA . ILE A 1 113 ? -1.139 -8.902 -0.585 1.00 93.12 113 ILE A CA 1
ATOM 845 C C . ILE A 1 113 ? -2.038 -9.509 0.482 1.00 93.12 113 ILE A C 1
ATOM 847 O O . ILE A 1 113 ? -3.188 -9.098 0.633 1.00 93.12 113 ILE A O 1
ATOM 851 N N . ASP A 1 114 ? -1.504 -10.458 1.241 1.00 93.88 114 ASP A N 1
ATOM 852 C CA . ASP A 1 114 ? -2.198 -11.027 2.388 1.00 93.88 114 ASP A CA 1
ATOM 853 C C . ASP A 1 114 ? -1.979 -10.162 3.628 1.00 93.88 114 ASP A C 1
ATOM 855 O O . ASP A 1 114 ? -0.852 -9.815 3.997 1.00 93.88 114 ASP A O 1
ATOM 859 N N . LEU A 1 115 ? -3.087 -9.832 4.286 1.00 94.94 115 LEU A N 1
ATOM 860 C CA . LEU A 1 115 ? -3.149 -9.118 5.549 1.00 94.94 115 LEU A CA 1
ATOM 861 C C . LEU A 1 115 ? -3.726 -10.059 6.603 1.00 94.94 115 LEU A C 1
ATOM 863 O O . LEU A 1 115 ? -4.915 -10.384 6.595 1.00 94.94 115 LEU A O 1
ATOM 867 N N . VAL A 1 116 ? -2.877 -10.492 7.528 1.00 94.12 116 VAL A N 1
ATOM 868 C CA . VAL A 1 116 ? -3.233 -11.486 8.541 1.00 94.12 116 VAL A CA 1
ATOM 869 C C . VAL A 1 116 ? -3.266 -10.832 9.910 1.00 94.12 116 VAL A C 1
ATOM 871 O O . VAL A 1 116 ? -2.281 -10.255 10.365 1.00 94.12 116 VAL A O 1
ATOM 874 N N . THR A 1 117 ? -4.389 -10.953 10.604 1.00 94.06 117 THR A N 1
ATOM 875 C CA . THR A 1 117 ? -4.532 -10.545 12.003 1.00 94.06 117 THR A CA 1
ATOM 876 C C . THR A 1 117 ? -4.830 -11.753 12.881 1.00 94.06 117 THR A C 1
ATOM 878 O O . THR A 1 117 ? -4.991 -12.878 12.411 1.00 94.06 117 THR A O 1
ATOM 881 N N . SER A 1 118 ? -4.954 -11.530 14.189 1.00 91.19 118 SER A N 1
ATOM 882 C CA . SER A 1 118 ? -5.422 -12.568 15.117 1.00 91.19 118 SER A CA 1
ATOM 883 C C . SER A 1 118 ? -6.846 -13.079 14.830 1.00 91.19 118 SER A C 1
ATOM 885 O O . SER A 1 118 ? -7.226 -14.129 15.346 1.00 91.19 118 SER A O 1
ATOM 887 N N . LYS A 1 119 ? -7.646 -12.342 14.044 1.00 91.94 119 LYS A N 1
ATOM 888 C CA . LYS A 1 119 ? -9.077 -12.611 13.815 1.00 91.94 119 LYS A CA 1
ATOM 889 C C . LYS A 1 119 ? -9.419 -12.942 12.368 1.00 91.94 119 LYS A C 1
ATOM 891 O O . LYS A 1 119 ? -10.416 -13.622 12.138 1.00 91.94 119 LYS A O 1
ATOM 896 N N . ALA A 1 120 ? -8.655 -12.428 11.411 1.00 91.38 120 ALA A N 1
ATOM 897 C CA . ALA A 1 120 ? -8.984 -12.521 9.996 1.00 91.38 120 ALA A CA 1
ATOM 898 C C . ALA A 1 120 ? -7.730 -12.681 9.133 1.00 91.38 120 ALA A C 1
ATOM 900 O O . ALA A 1 120 ? -6.647 -12.238 9.507 1.00 91.38 120 ALA A O 1
ATOM 901 N N . ASN A 1 121 ? -7.915 -13.284 7.961 1.00 94.25 121 ASN A N 1
ATOM 902 C CA . ASN A 1 121 ? -6.979 -13.213 6.848 1.00 94.25 121 ASN A CA 1
ATOM 903 C C . ASN A 1 121 ? -7.713 -12.550 5.678 1.00 94.25 121 ASN A C 1
ATOM 905 O O . ASN A 1 121 ? -8.822 -12.972 5.338 1.00 94.25 121 ASN A O 1
ATOM 909 N N . VAL A 1 122 ? -7.127 -11.496 5.120 1.00 94.06 122 VAL A N 1
ATOM 910 C CA . VAL A 1 122 ? -7.687 -10.733 4.008 1.00 94.06 122 VAL A CA 1
ATOM 911 C C . VAL A 1 122 ? -6.652 -10.653 2.897 1.00 94.06 122 VAL A C 1
ATOM 913 O O . VAL A 1 122 ? -5.603 -10.043 3.079 1.00 94.06 122 VAL A O 1
ATOM 916 N N . SER A 1 123 ? -6.968 -11.234 1.743 1.00 93.81 123 SER A N 1
ATOM 917 C CA . SER A 1 123 ? -6.157 -11.115 0.531 1.00 93.81 123 SER A CA 1
ATOM 918 C C . SER A 1 123 ? -6.633 -9.923 -0.290 1.00 93.81 123 SER A C 1
ATOM 920 O O . SER A 1 123 ? -7.813 -9.824 -0.636 1.00 93.81 123 SER A O 1
ATOM 922 N N . VAL A 1 124 ? -5.715 -9.016 -0.598 1.00 93.56 124 VAL A N 1
ATOM 923 C CA . VAL A 1 124 ? -5.969 -7.812 -1.385 1.00 93.56 124 VAL A CA 1
ATOM 924 C C . VAL A 1 124 ? -5.301 -7.963 -2.743 1.00 93.56 124 VAL A C 1
ATOM 926 O O . VAL A 1 124 ? -4.088 -8.134 -2.820 1.00 93.56 124 VAL A O 1
ATOM 929 N N . GLU A 1 125 ? -6.086 -7.873 -3.813 1.00 92.12 125 GLU A N 1
ATOM 930 C CA . GLU A 1 125 ? -5.568 -7.872 -5.181 1.00 92.12 125 GLU A CA 1
ATOM 931 C C . GLU A 1 125 ? -5.284 -6.435 -5.633 1.00 92.12 125 GLU A C 1
ATOM 933 O O . GLU A 1 125 ? -6.200 -5.620 -5.772 1.00 92.12 125 GLU A O 1
ATOM 938 N N . ALA A 1 126 ? -4.012 -6.112 -5.873 1.00 87.06 126 ALA A N 1
ATOM 939 C CA . ALA A 1 126 ? -3.649 -4.896 -6.584 1.00 87.06 126 ALA A CA 1
ATOM 940 C C . ALA A 1 126 ? -3.810 -5.147 -8.095 1.00 87.06 126 ALA A C 1
ATOM 942 O O . ALA A 1 126 ? -3.257 -6.124 -8.613 1.00 87.06 126 ALA A O 1
ATOM 943 N N . PRO A 1 127 ? -4.577 -4.305 -8.809 1.00 83.88 127 PRO A N 1
ATOM 944 C CA . PRO A 1 127 ? -4.916 -4.561 -10.201 1.00 83.88 127 PRO A CA 1
ATOM 945 C C . PRO A 1 127 ? -3.681 -4.626 -11.108 1.00 83.88 127 PRO A C 1
ATOM 947 O O . PRO A 1 127 ? -2.684 -3.944 -10.885 1.00 83.88 127 PRO A O 1
ATOM 950 N N . ALA A 1 128 ? -3.766 -5.440 -12.161 1.00 81.94 128 ALA A N 1
ATOM 951 C CA . ALA A 1 128 ? -2.782 -5.450 -13.239 1.00 81.94 128 ALA A CA 1
ATOM 952 C C . ALA A 1 128 ? -2.909 -4.192 -14.116 1.00 81.94 128 ALA A C 1
ATOM 954 O O . ALA A 1 128 ? -3.924 -3.495 -14.101 1.00 81.94 128 ALA A O 1
ATOM 955 N N . GLY A 1 129 ? -1.894 -3.929 -14.938 1.00 77.12 129 GLY A N 1
ATOM 956 C CA . GLY A 1 129 ? -1.954 -2.911 -15.985 1.00 77.12 129 GLY A CA 1
ATOM 957 C C . GLY A 1 129 ? -1.889 -1.472 -15.478 1.00 77.12 129 GLY A C 1
ATOM 958 O O . GLY A 1 129 ? -2.179 -0.551 -16.240 1.00 77.12 129 GLY A O 1
ATOM 959 N N . LEU A 1 130 ? -1.527 -1.267 -14.211 1.00 71.75 130 LEU A N 1
ATOM 960 C CA . LEU A 1 130 ? -1.543 0.051 -13.595 1.00 71.75 130 LEU A CA 1
ATOM 961 C C . LEU A 1 130 ? -0.540 0.984 -14.286 1.00 71.75 130 LEU A C 1
ATOM 963 O O . LEU A 1 130 ? 0.650 0.660 -14.335 1.00 71.75 130 LEU A O 1
ATOM 967 N N . PRO A 1 131 ? -0.997 2.122 -14.846 1.00 66.62 131 PRO A N 1
ATOM 968 C CA . PRO A 1 131 ? -0.113 3.038 -15.542 1.00 66.62 131 PRO A CA 1
ATOM 969 C C . PRO A 1 131 ? 0.877 3.639 -14.550 1.00 66.62 131 PRO A C 1
ATOM 971 O O . PRO A 1 131 ? 0.490 4.163 -13.502 1.00 66.62 131 PRO A O 1
ATOM 974 N N . ARG A 1 132 ? 2.164 3.613 -14.905 1.00 69.56 132 ARG A N 1
ATOM 975 C CA . ARG A 1 132 ? 3.215 4.252 -14.111 1.00 69.56 132 ARG A CA 1
ATOM 976 C C . ARG A 1 132 ? 3.030 5.767 -14.153 1.00 69.56 132 ARG A C 1
ATOM 978 O O . ARG A 1 132 ? 3.505 6.448 -15.058 1.00 69.56 132 ARG A O 1
ATOM 985 N N . SER A 1 133 ? 2.314 6.297 -13.173 1.00 70.94 133 SER A N 1
ATOM 986 C CA . SER A 1 133 ? 2.200 7.731 -12.956 1.00 70.94 133 SER A CA 1
ATOM 987 C C . SER A 1 133 ? 3.189 8.123 -11.861 1.00 70.94 133 SER A C 1
ATOM 989 O O . SER A 1 133 ? 2.976 7.733 -10.713 1.00 70.94 133 SER A O 1
ATOM 991 N N . PRO A 1 134 ? 4.225 8.934 -12.152 1.00 68.06 134 PRO A N 1
ATOM 992 C CA . PRO A 1 134 ? 5.187 9.375 -11.133 1.00 68.06 134 PRO A CA 1
ATOM 993 C C . PRO A 1 134 ? 4.518 10.132 -9.972 1.00 68.06 134 PRO A C 1
ATOM 995 O O . PRO A 1 134 ? 5.075 10.243 -8.884 1.00 68.06 134 PRO A O 1
ATOM 998 N N . ASN A 1 135 ? 3.286 10.600 -10.195 1.00 72.38 135 ASN A N 1
ATOM 999 C CA . ASN A 1 135 ? 2.529 11.439 -9.279 1.00 72.38 135 ASN A CA 1
ATOM 1000 C C . ASN A 1 135 ? 1.250 10.782 -8.746 1.00 72.38 135 ASN A C 1
ATOM 1002 O O . ASN A 1 135 ? 0.371 11.502 -8.283 1.00 72.38 135 ASN A O 1
ATOM 1006 N N . LYS A 1 136 ? 1.061 9.460 -8.882 1.00 78.88 136 LYS A N 1
ATOM 1007 C CA . LYS A 1 136 ? -0.141 8.793 -8.347 1.00 78.88 136 LYS A CA 1
ATOM 1008 C C . LYS A 1 136 ? 0.171 7.387 -7.849 1.00 78.88 136 LYS A C 1
ATOM 1010 O O . LYS A 1 136 ? 0.731 6.584 -8.585 1.00 78.88 136 LYS A O 1
ATOM 1015 N N . MET A 1 137 ? -0.236 7.096 -6.616 1.00 84.50 137 MET A N 1
ATOM 1016 C CA . MET A 1 137 ? -0.341 5.727 -6.103 1.00 84.50 137 MET A CA 1
ATOM 1017 C C . MET A 1 137 ? -1.780 5.245 -6.239 1.00 84.50 137 MET A C 1
ATOM 1019 O O . MET A 1 137 ? -2.721 6.045 -6.218 1.00 84.50 137 MET A O 1
ATOM 1023 N N . HIS A 1 138 ? -1.950 3.932 -6.311 1.00 86.25 138 HIS A N 1
ATOM 1024 C CA . HIS A 1 138 ? -3.264 3.312 -6.266 1.00 86.25 138 HIS A CA 1
ATOM 1025 C C . HIS A 1 138 ? -3.717 3.170 -4.824 1.00 86.25 138 HIS A C 1
ATOM 1027 O O . HIS A 1 138 ? -2.934 2.770 -3.969 1.00 86.25 138 HIS A O 1
ATOM 1033 N N . ILE A 1 139 ? -4.975 3.509 -4.564 1.00 90.75 139 ILE A N 1
ATOM 1034 C CA . ILE A 1 139 ? -5.582 3.412 -3.240 1.00 90.75 139 ILE A CA 1
ATOM 1035 C C . ILE A 1 139 ? -6.512 2.210 -3.251 1.00 90.75 139 ILE A C 1
ATOM 1037 O O . ILE A 1 139 ? -7.376 2.107 -4.120 1.00 90.75 139 ILE A O 1
ATOM 1041 N N . ILE A 1 140 ? -6.341 1.321 -2.281 1.00 91.56 140 ILE A N 1
ATOM 1042 C CA . ILE A 1 140 ? -7.136 0.110 -2.137 1.00 91.56 140 ILE A CA 1
ATOM 1043 C C . ILE A 1 140 ? -7.769 0.114 -0.743 1.00 91.56 140 ILE A C 1
ATOM 1045 O O . ILE A 1 140 ? -7.063 0.179 0.269 1.00 91.56 140 ILE A O 1
ATOM 1049 N N . ASP A 1 141 ? -9.104 0.053 -0.685 1.00 93.81 141 ASP A N 1
ATOM 1050 C CA . ASP A 1 141 ? -9.804 -0.331 0.544 1.00 93.81 141 ASP A CA 1
ATOM 1051 C C . ASP A 1 141 ? -9.535 -1.815 0.773 1.00 93.81 141 ASP A C 1
ATOM 1053 O O . ASP A 1 141 ? -9.964 -2.667 -0.006 1.00 93.81 141 ASP A O 1
ATOM 1057 N N . THR A 1 142 ? -8.798 -2.115 1.836 1.00 94.88 142 THR A N 1
ATOM 1058 C CA . THR A 1 142 ? -8.337 -3.479 2.086 1.00 94.88 142 THR A CA 1
ATOM 1059 C C . THR A 1 142 ? -9.458 -4.413 2.514 1.00 94.88 142 THR A C 1
ATOM 1061 O O . THR A 1 142 ? -9.266 -5.619 2.481 1.00 94.88 142 THR A O 1
ATOM 1064 N N . GLY A 1 143 ? -10.614 -3.906 2.956 1.00 93.06 143 GLY A N 1
ATOM 1065 C CA . GLY A 1 143 ? -11.605 -4.766 3.605 1.00 93.06 143 GLY A CA 1
ATOM 1066 C C . GLY A 1 143 ? -11.360 -4.989 5.098 1.00 93.06 143 GLY A C 1
ATOM 1067 O O . GLY A 1 143 ? -12.239 -5.523 5.774 1.00 93.06 143 GLY A O 1
ATOM 1068 N N . LEU A 1 144 ? -10.193 -4.597 5.618 1.00 94.69 144 LEU A N 1
ATOM 1069 C CA . LEU A 1 144 ? -9.747 -4.954 6.957 1.00 94.69 144 LEU A CA 1
ATOM 1070 C C . LEU A 1 144 ? -10.084 -3.868 7.983 1.00 94.69 144 LEU A C 1
ATOM 1072 O O . LEU A 1 144 ? -9.641 -2.724 7.873 1.00 94.69 144 LEU A O 1
ATOM 1076 N N . ASP A 1 145 ? -10.811 -4.256 9.026 1.00 94.50 145 ASP A N 1
ATOM 1077 C CA . ASP A 1 145 ? -11.032 -3.446 10.222 1.00 94.50 145 ASP A CA 1
ATOM 1078 C C . ASP A 1 145 ? -10.119 -3.933 11.352 1.00 94.50 145 ASP A C 1
ATOM 1080 O O . ASP A 1 145 ? -10.117 -5.118 11.693 1.00 94.50 145 ASP A O 1
ATOM 1084 N N . VAL A 1 146 ? -9.354 -3.018 11.946 1.00 95.38 146 VAL A N 1
ATOM 1085 C CA . VAL A 1 146 ? -8.407 -3.316 13.031 1.00 95.38 146 VAL A CA 1
ATOM 1086 C C . VAL A 1 146 ? -8.850 -2.685 14.345 1.00 95.38 146 VAL A C 1
ATOM 1088 O O . VAL A 1 146 ? -9.498 -1.637 14.365 1.00 95.38 146 VAL A O 1
ATOM 1091 N N . ALA A 1 147 ? -8.487 -3.310 15.463 1.00 95.62 147 ALA A N 1
ATOM 1092 C CA . ALA A 1 147 ? -8.571 -2.722 16.794 1.00 95.62 147 ALA A CA 1
ATOM 1093 C C . ALA A 1 147 ? -7.311 -1.901 17.132 1.00 95.62 147 ALA A C 1
ATOM 1095 O O . ALA A 1 147 ? -6.244 -2.080 16.549 1.00 95.62 147 ALA A O 1
ATOM 1096 N N . ALA A 1 148 ? -7.416 -1.017 18.128 1.00 95.69 148 ALA A N 1
ATOM 1097 C CA . ALA A 1 148 ? -6.253 -0.311 18.659 1.00 95.69 148 ALA A CA 1
ATOM 1098 C C . ALA A 1 148 ? -5.244 -1.300 19.269 1.00 95.69 148 ALA A C 1
ATOM 1100 O O . ALA A 1 148 ? -5.613 -2.146 20.084 1.00 95.69 148 ALA A O 1
ATOM 1101 N N . GLY A 1 149 ? -3.978 -1.173 18.884 1.00 95.44 149 GLY A N 1
ATOM 1102 C CA . GLY A 1 149 ? -2.886 -2.072 19.255 1.00 95.44 149 GLY A CA 1
ATOM 1103 C C . GLY A 1 149 ? -2.852 -3.389 18.475 1.00 95.44 149 GLY A C 1
ATOM 1104 O O . GLY A 1 149 ? -1.997 -4.223 18.767 1.00 95.44 149 GLY A O 1
ATOM 1105 N N . GLU A 1 150 ? -3.755 -3.609 17.513 1.00 96.25 150 GLU A N 1
ATOM 1106 C CA . GLU A 1 150 ? -3.765 -4.841 16.723 1.00 96.25 150 GLU A CA 1
ATOM 1107 C C . GLU A 1 150 ? -2.546 -4.905 15.798 1.00 96.25 150 GLU A C 1
ATOM 1109 O O . GLU A 1 150 ? -2.163 -3.917 15.166 1.00 96.25 150 GLU A O 1
ATOM 1114 N N . VAL A 1 151 ? -1.936 -6.089 15.747 1.00 95.56 151 VAL A N 1
ATOM 1115 C CA . VAL A 1 151 ? -0.800 -6.390 14.879 1.00 95.56 151 VAL A CA 1
ATOM 1116 C C . VAL A 1 151 ? -1.323 -7.074 13.624 1.00 95.56 151 VAL A C 1
ATOM 1118 O O . VAL A 1 151 ? -2.005 -8.098 13.708 1.00 95.56 151 VAL A O 1
ATOM 1121 N N . VAL A 1 152 ? -0.987 -6.509 12.470 1.00 95.44 152 VAL A N 1
ATOM 1122 C CA . VAL A 1 152 ? -1.312 -7.047 11.149 1.00 95.44 152 VAL A CA 1
ATOM 1123 C C . VAL A 1 152 ? -0.021 -7.512 10.504 1.00 95.44 152 VAL A C 1
ATOM 1125 O O . VAL A 1 152 ? 0.874 -6.699 10.286 1.00 95.44 152 VAL A O 1
ATOM 1128 N N . ALA A 1 153 ? 0.086 -8.801 10.205 1.00 94.31 153 ALA A N 1
ATOM 1129 C CA . ALA A 1 153 ? 1.147 -9.318 9.360 1.00 94.31 153 ALA A CA 1
ATOM 1130 C C . ALA A 1 153 ? 0.821 -9.038 7.887 1.00 94.31 153 ALA A C 1
ATOM 1132 O O . ALA A 1 153 ? -0.319 -9.208 7.462 1.00 94.31 153 ALA A O 1
ATOM 1133 N N . VAL A 1 154 ? 1.821 -8.603 7.128 1.00 94.00 154 VAL A N 1
ATOM 1134 C CA . VAL A 1 154 ? 1.716 -8.241 5.714 1.00 94.00 154 VAL A CA 1
ATOM 1135 C C . VAL A 1 154 ? 2.593 -9.188 4.913 1.00 94.00 154 VAL A C 1
ATOM 1137 O O . VAL A 1 154 ? 3.779 -9.336 5.213 1.00 94.00 154 VAL A O 1
ATOM 1140 N N . GLN A 1 155 ? 2.020 -9.827 3.897 1.00 92.88 155 GLN A N 1
ATOM 1141 C CA . GLN A 1 155 ? 2.749 -10.704 2.994 1.00 92.88 155 GLN A CA 1
ATOM 1142 C C . GLN A 1 155 ? 2.325 -10.448 1.544 1.00 92.88 155 GLN A C 1
ATOM 1144 O O . GLN A 1 155 ? 1.295 -10.953 1.107 1.00 92.88 155 GLN A O 1
ATOM 1149 N N . PRO A 1 156 ? 3.108 -9.675 0.780 1.00 91.94 156 PRO A N 1
ATOM 1150 C CA . PRO A 1 156 ? 2.943 -9.593 -0.658 1.00 91.94 156 PRO A CA 1
ATOM 1151 C C . PRO A 1 156 ? 3.506 -10.843 -1.340 1.00 91.94 156 PRO A C 1
ATOM 1153 O O . PRO A 1 156 ? 4.430 -11.487 -0.826 1.00 91.94 156 PRO A O 1
ATOM 1156 N N . TYR A 1 157 ? 2.940 -11.159 -2.496 1.00 88.62 157 TYR A N 1
ATOM 1157 C CA . TYR A 1 157 ? 3.337 -12.250 -3.376 1.00 88.62 157 TYR A CA 1
ATOM 1158 C C . TYR A 1 157 ? 3.628 -11.702 -4.759 1.00 88.62 157 TYR A C 1
ATOM 1160 O O . TYR A 1 157 ? 2.876 -10.858 -5.249 1.00 88.62 157 TYR A O 1
ATOM 1168 N N . ASP A 1 158 ? 4.694 -12.195 -5.376 1.00 78.50 158 ASP A N 1
ATOM 1169 C CA . ASP A 1 158 ? 5.136 -11.712 -6.675 1.00 78.50 158 ASP A CA 1
ATOM 1170 C C . ASP A 1 158 ? 4.293 -12.267 -7.845 1.00 78.50 158 ASP A C 1
ATOM 1172 O O . ASP A 1 158 ? 3.628 -13.297 -7.728 1.00 78.50 158 ASP A O 1
ATOM 1176 N N . PHE A 1 159 ? 4.296 -11.539 -8.964 1.00 70.75 159 PHE A N 1
ATOM 1177 C CA . PHE A 1 159 ? 3.514 -11.694 -10.197 1.00 70.75 159 PHE A CA 1
ATOM 1178 C C . PHE A 1 159 ? 3.069 -13.122 -10.567 1.00 70.75 159 PHE A C 1
ATOM 1180 O O . PHE A 1 159 ? 3.668 -13.792 -11.409 1.00 70.75 159 PHE A O 1
ATOM 1187 N N . GLY A 1 160 ? 1.936 -13.564 -10.019 1.00 65.81 160 GLY A N 1
ATOM 1188 C CA . GLY A 1 160 ? 1.336 -14.857 -10.363 1.00 65.81 160 GLY A CA 1
ATOM 1189 C C . GLY A 1 160 ? 2.084 -16.083 -9.827 1.00 65.81 160 GLY A C 1
ATOM 1190 O O . GLY A 1 160 ? 1.638 -17.202 -10.079 1.00 65.81 160 GLY A O 1
ATOM 1191 N N . ASP A 1 161 ? 3.161 -15.891 -9.062 1.00 75.25 161 ASP A N 1
ATOM 1192 C CA . ASP A 1 161 ? 3.912 -16.954 -8.395 1.00 75.25 161 ASP A CA 1
ATOM 1193 C C . ASP A 1 161 ? 3.615 -16.896 -6.886 1.00 75.25 161 ASP A C 1
ATOM 1195 O O . ASP A 1 161 ? 4.423 -16.480 -6.056 1.00 75.25 161 ASP A O 1
ATOM 1199 N N . PHE A 1 162 ? 2.389 -17.292 -6.522 1.00 78.62 162 PHE A N 1
ATOM 1200 C CA . PHE A 1 162 ? 1.878 -17.253 -5.141 1.00 78.62 162 PHE A CA 1
ATOM 1201 C C . PHE A 1 162 ? 2.663 -18.138 -4.160 1.00 78.62 162 PHE A C 1
ATOM 1203 O O . PHE A 1 162 ? 2.490 -18.029 -2.947 1.00 78.62 162 PHE A O 1
ATOM 1210 N N . ASP A 1 163 ? 3.545 -18.994 -4.670 1.00 82.12 163 ASP A N 1
ATOM 1211 C CA . ASP A 1 163 ? 4.429 -19.828 -3.862 1.00 82.12 163 ASP A CA 1
ATOM 1212 C C . ASP A 1 163 ? 5.694 -19.072 -3.409 1.00 82.12 163 ASP A C 1
ATOM 1214 O O . ASP A 1 163 ? 6.457 -19.575 -2.578 1.00 82.12 163 ASP A O 1
ATOM 1218 N N . LYS A 1 164 ? 5.913 -17.849 -3.915 1.00 83.19 164 LYS A N 1
ATOM 1219 C CA . LYS A 1 164 ? 7.094 -17.024 -3.644 1.00 83.19 164 LYS A CA 1
ATOM 1220 C C . LYS A 1 164 ? 6.708 -15.709 -2.962 1.00 83.19 164 LYS A C 1
ATOM 1222 O O . LYS A 1 164 ? 6.440 -14.704 -3.622 1.00 83.19 164 LYS A O 1
ATOM 1227 N N . PRO A 1 165 ? 6.664 -15.696 -1.620 1.00 88.00 165 PRO A N 1
ATOM 1228 C CA . PRO A 1 165 ? 6.424 -14.471 -0.875 1.00 88.00 165 PRO A CA 1
ATOM 1229 C C . PRO A 1 165 ? 7.568 -13.471 -1.075 1.00 88.00 165 PRO A C 1
ATOM 1231 O O . PRO A 1 165 ? 8.738 -13.837 -0.955 1.00 88.00 165 PRO A O 1
ATOM 1234 N N . SER A 1 166 ? 7.221 -12.197 -1.254 1.00 88.38 166 SER A N 1
ATOM 1235 C CA . SER A 1 166 ? 8.177 -11.089 -1.266 1.00 88.38 166 SER A CA 1
ATOM 1236 C C . SER A 1 166 ? 8.997 -11.026 0.029 1.00 88.38 166 SER A C 1
ATOM 1238 O O . SER A 1 166 ? 8.530 -11.377 1.134 1.00 88.38 166 SER A O 1
ATOM 1240 N N . LEU A 1 167 ? 10.242 -10.574 -0.110 1.00 83.56 167 LEU A N 1
ATOM 1241 C CA . LEU A 1 167 ? 11.268 -10.662 0.921 1.00 83.56 167 LEU A CA 1
ATOM 1242 C C . LEU A 1 167 ? 11.229 -9.468 1.873 1.00 83.56 167 LEU A C 1
ATOM 1244 O O . LEU A 1 167 ? 12.017 -8.549 1.741 1.00 83.56 167 LEU A O 1
ATOM 1248 N N . GLY A 1 168 ? 10.356 -9.513 2.886 1.00 81.56 168 GLY A N 1
ATOM 1249 C CA . GLY A 1 168 ? 10.337 -8.515 3.969 1.00 81.56 168 GLY A CA 1
ATOM 1250 C C . GLY A 1 168 ? 10.290 -7.063 3.472 1.00 81.56 168 GLY A C 1
ATOM 1251 O O . GLY A 1 168 ? 9.977 -6.794 2.318 1.00 81.56 168 GLY A O 1
ATOM 1252 N N . TRP A 1 169 ? 10.599 -6.103 4.339 1.00 87.00 169 TRP A N 1
ATOM 1253 C CA . TRP A 1 169 ? 10.655 -4.707 3.913 1.00 87.00 169 TRP A CA 1
ATOM 1254 C C . TRP A 1 169 ? 11.763 -3.934 4.615 1.00 87.00 169 TRP A C 1
ATOM 1256 O O . TRP A 1 169 ? 12.258 -4.346 5.665 1.00 87.00 169 TRP A O 1
ATOM 1266 N N . ILE A 1 170 ? 12.108 -2.793 4.023 1.00 84.25 170 ILE A N 1
ATOM 1267 C CA . ILE A 1 170 ? 12.902 -1.742 4.657 1.00 84.25 170 ILE A CA 1
ATOM 1268 C C . ILE A 1 170 ? 12.131 -0.430 4.645 1.00 84.25 170 ILE A C 1
ATOM 1270 O O . ILE A 1 170 ? 11.361 -0.134 3.721 1.00 84.25 170 ILE A O 1
ATOM 1274 N N . LYS A 1 171 ? 12.348 0.392 5.666 1.00 86.56 171 LYS A N 1
ATOM 1275 C CA . LYS A 1 171 ? 11.821 1.757 5.666 1.00 86.56 171 LYS A CA 1
ATOM 1276 C C . LYS A 1 171 ? 12.445 2.588 4.530 1.00 86.56 171 LYS A C 1
ATOM 1278 O O . LYS A 1 171 ? 13.664 2.531 4.355 1.00 86.56 171 LYS A O 1
ATOM 1283 N N . PRO A 1 172 ? 11.670 3.437 3.820 1.00 84.81 172 PRO A N 1
ATOM 1284 C CA . PRO A 1 172 ? 12.236 4.382 2.863 1.00 84.81 172 PRO A CA 1
ATOM 1285 C C . PRO A 1 172 ? 13.332 5.254 3.493 1.00 84.81 172 PRO A C 1
ATOM 1287 O O . PRO A 1 172 ? 13.150 5.819 4.579 1.00 84.81 172 PRO A O 1
ATOM 1290 N N . ASN A 1 173 ? 14.462 5.415 2.801 1.00 81.31 173 ASN A N 1
ATOM 1291 C CA . ASN A 1 173 ? 15.573 6.219 3.301 1.00 81.31 173 ASN A CA 1
ATOM 1292 C C . ASN A 1 173 ? 15.223 7.709 3.209 1.00 81.31 173 ASN A C 1
ATOM 1294 O O . ASN A 1 173 ? 15.098 8.267 2.118 1.00 81.31 173 ASN A O 1
ATOM 1298 N N . GLY A 1 174 ? 15.024 8.357 4.362 1.00 65.94 174 GLY A N 1
ATOM 1299 C CA . GLY A 1 174 ? 14.897 9.816 4.446 1.00 65.94 174 GLY A CA 1
ATOM 1300 C C . GLY A 1 174 ? 13.771 10.424 3.600 1.00 65.94 174 GLY A C 1
ATOM 1301 O O . GLY A 1 174 ? 13.834 11.607 3.283 1.00 65.94 174 GLY A O 1
ATOM 1302 N N . ALA A 1 175 ? 12.749 9.630 3.259 1.00 65.38 175 ALA A N 1
ATOM 1303 C CA . ALA A 1 175 ? 11.606 9.989 2.415 1.00 65.38 175 ALA A CA 1
ATOM 1304 C C . ALA A 1 175 ? 11.874 10.187 0.909 1.00 65.38 175 ALA A C 1
ATOM 1306 O O . ALA A 1 175 ? 11.016 10.758 0.236 1.00 65.38 175 ALA A O 1
ATOM 1307 N N . THR A 1 176 ? 13.003 9.734 0.357 1.00 77.38 176 THR A N 1
ATOM 1308 C CA . THR A 1 176 ? 13.302 9.961 -1.072 1.00 77.38 176 THR A CA 1
ATOM 1309 C C . THR A 1 176 ? 13.623 8.711 -1.866 1.00 77.38 176 THR A C 1
ATOM 1311 O O . THR A 1 176 ? 13.624 8.786 -3.094 1.00 77.38 176 THR A O 1
ATOM 1314 N N . SER A 1 177 ? 13.854 7.569 -1.223 1.00 86.19 177 SER A N 1
ATOM 1315 C CA . SER A 1 177 ? 14.165 6.347 -1.952 1.00 86.19 177 SER A CA 1
ATOM 1316 C C . SER A 1 177 ? 13.727 5.067 -1.251 1.00 86.19 177 SER A C 1
ATOM 1318 O O . SER A 1 177 ? 13.669 4.996 -0.022 1.00 86.19 177 SER A O 1
ATOM 1320 N N . CYS A 1 178 ? 13.452 4.058 -2.073 1.00 89.38 178 CYS A N 1
ATOM 1321 C CA . CYS A 1 178 ? 13.405 2.656 -1.685 1.00 89.38 178 CYS A CA 1
ATOM 1322 C C . CYS A 1 178 ? 14.671 1.955 -2.170 1.00 89.38 178 CYS A C 1
ATOM 1324 O O . CYS A 1 178 ? 15.325 2.424 -3.102 1.00 89.38 178 CYS A O 1
ATOM 1326 N N . GLY A 1 179 ? 14.993 0.837 -1.541 1.00 85.44 179 GLY A N 1
ATOM 1327 C CA . GLY A 1 179 ? 16.038 -0.066 -1.984 1.00 85.44 179 GLY A CA 1
ATOM 1328 C C . GLY A 1 179 ? 17.259 -0.155 -1.074 1.00 85.44 179 GLY A C 1
ATOM 1329 O O . GLY A 1 179 ? 17.540 0.737 -0.265 1.00 85.44 179 GLY A O 1
ATOM 1330 N N . SER A 1 180 ? 17.980 -1.265 -1.197 1.00 83.75 180 SER A N 1
ATOM 1331 C CA . SER A 1 180 ? 19.222 -1.539 -0.482 1.00 83.75 180 SER A CA 1
ATOM 1332 C C . SER A 1 180 ? 20.401 -0.762 -1.096 1.00 83.75 180 SER A C 1
ATOM 1334 O O . SER A 1 180 ? 20.306 -0.237 -2.213 1.00 83.75 180 SER A O 1
ATOM 1336 N N . PRO A 1 181 ? 21.537 -0.618 -0.383 1.00 82.06 181 PRO A N 1
ATOM 1337 C CA . PRO A 1 181 ? 22.726 0.016 -0.947 1.00 82.06 181 PRO A CA 1
ATOM 1338 C C . PRO A 1 181 ? 23.146 -0.629 -2.279 1.00 82.06 181 PRO A C 1
ATOM 1340 O O . PRO A 1 181 ? 23.470 -1.809 -2.323 1.00 82.06 181 PRO A O 1
ATOM 1343 N N . GLY A 1 182 ? 23.166 0.164 -3.356 1.00 80.56 182 GLY A N 1
ATOM 1344 C CA . GLY A 1 182 ? 23.446 -0.304 -4.724 1.00 80.56 182 GLY A CA 1
ATOM 1345 C C . GLY A 1 182 ? 22.203 -0.473 -5.604 1.00 80.56 182 GLY A C 1
ATOM 1346 O O . GLY A 1 182 ? 22.324 -0.390 -6.821 1.00 80.56 182 GLY A O 1
ATOM 1347 N N . HIS A 1 183 ? 21.020 -0.584 -4.995 1.00 81.31 183 HIS A N 1
ATOM 1348 C CA . HIS A 1 183 ? 19.731 -0.834 -5.651 1.00 81.31 183 HIS A CA 1
ATOM 1349 C C . HIS A 1 183 ? 18.692 0.238 -5.295 1.00 81.31 183 HIS A C 1
ATOM 1351 O O . HIS A 1 183 ? 17.493 -0.009 -5.201 1.00 81.31 183 HIS A O 1
ATOM 1357 N N . VAL A 1 184 ? 19.164 1.464 -5.065 1.00 79.69 184 VAL A N 1
ATOM 1358 C CA . VAL A 1 184 ? 18.338 2.568 -4.579 1.00 79.69 184 VAL A CA 1
ATOM 1359 C C . VAL A 1 184 ? 17.540 3.179 -5.727 1.00 79.69 184 VAL A C 1
ATOM 1361 O O . VAL A 1 184 ? 18.112 3.804 -6.621 1.00 79.69 184 VAL A O 1
ATOM 1364 N N . THR A 1 185 ? 16.215 3.095 -5.652 1.00 80.75 185 THR A N 1
ATOM 1365 C CA . THR A 1 185 ? 15.317 3.797 -6.567 1.00 80.75 185 THR A CA 1
ATOM 1366 C C . THR A 1 185 ? 14.734 5.036 -5.904 1.00 80.75 185 THR A C 1
ATOM 1368 O O . THR A 1 185 ? 14.099 4.976 -4.848 1.00 80.75 185 THR A O 1
ATOM 1371 N N . ALA A 1 186 ? 14.947 6.184 -6.545 1.00 78.75 186 ALA A N 1
ATOM 1372 C CA . ALA A 1 186 ? 14.374 7.448 -6.114 1.00 78.75 186 ALA A CA 1
ATOM 1373 C C . ALA A 1 186 ? 12.848 7.438 -6.304 1.00 78.75 186 ALA A C 1
ATOM 1375 O O . ALA A 1 186 ? 12.339 7.203 -7.397 1.00 78.75 186 ALA A O 1
ATOM 1376 N N . ILE A 1 187 ? 12.134 7.749 -5.227 1.00 82.31 187 ILE A N 1
ATOM 1377 C CA . ILE A 1 187 ? 10.676 7.883 -5.159 1.00 82.31 187 ILE A CA 1
ATOM 1378 C C . ILE A 1 187 ? 10.225 9.207 -4.486 1.00 82.31 187 ILE A C 1
ATOM 1380 O O . ILE A 1 187 ? 9.229 9.213 -3.760 1.00 82.31 187 ILE A O 1
ATOM 1384 N N . PRO A 1 188 ? 10.923 10.352 -4.663 1.00 80.50 188 PRO A N 1
ATOM 1385 C CA . PRO A 1 188 ? 10.592 11.572 -3.924 1.00 80.50 188 PRO A CA 1
ATOM 1386 C C . PRO A 1 188 ? 9.240 12.168 -4.340 1.00 80.50 188 PRO A C 1
ATOM 1388 O O . PRO A 1 188 ? 8.484 12.626 -3.485 1.00 80.50 188 PRO A O 1
ATOM 1391 N N . GLU A 1 189 ? 8.917 12.144 -5.636 1.00 83.75 189 GLU A N 1
ATOM 1392 C CA . GLU A 1 189 ? 7.674 12.721 -6.169 1.00 83.75 189 GLU A CA 1
ATOM 1393 C C . GLU A 1 189 ? 6.449 11.966 -5.649 1.00 83.75 189 GLU A C 1
ATOM 1395 O O . GLU A 1 189 ? 5.512 12.574 -5.125 1.00 83.75 189 GLU A O 1
ATOM 1400 N N . ILE A 1 190 ? 6.504 10.632 -5.687 1.00 84.81 190 ILE A N 1
ATOM 1401 C CA . ILE A 1 190 ? 5.399 9.782 -5.253 1.00 84.81 190 ILE A CA 1
ATOM 1402 C C . ILE A 1 190 ? 5.174 9.854 -3.739 1.00 84.81 190 ILE A C 1
ATOM 1404 O O . ILE A 1 190 ? 4.030 9.987 -3.301 1.00 84.81 190 ILE A O 1
ATOM 1408 N N . LEU A 1 191 ? 6.241 9.861 -2.928 1.00 83.25 191 LEU A N 1
ATOM 1409 C CA . LEU A 1 191 ? 6.117 10.012 -1.475 1.00 83.25 191 LEU A CA 1
ATOM 1410 C C . LEU A 1 191 ? 5.607 11.402 -1.092 1.00 83.25 191 LEU A C 1
ATOM 1412 O O . LEU A 1 191 ? 4.791 11.517 -0.177 1.00 83.25 191 LEU A O 1
ATOM 1416 N N . GLY A 1 192 ? 6.054 12.453 -1.785 1.00 86.75 192 GLY A N 1
ATOM 1417 C CA . GLY A 1 192 ? 5.563 13.816 -1.581 1.00 86.75 192 GLY A CA 1
ATOM 1418 C C . GLY A 1 192 ? 4.070 13.935 -1.889 1.00 86.75 192 GLY A C 1
ATOM 1419 O O . GLY A 1 192 ? 3.298 14.411 -1.051 1.00 86.75 192 GLY A O 1
ATOM 1420 N N . TRP A 1 193 ? 3.652 13.435 -3.054 1.00 87.12 193 TRP A N 1
ATOM 1421 C CA . TRP A 1 193 ? 2.245 13.384 -3.449 1.00 87.12 193 TRP A CA 1
ATOM 1422 C C . TRP A 1 193 ? 1.398 12.593 -2.446 1.00 87.12 193 TRP A C 1
ATOM 1424 O O . TRP A 1 193 ? 0.351 13.068 -2.001 1.00 87.12 193 TRP A O 1
ATOM 1434 N N . MET A 1 194 ? 1.863 11.411 -2.043 1.00 88.31 194 MET A N 1
ATOM 1435 C CA . MET A 1 194 ? 1.149 10.533 -1.123 1.00 88.31 194 MET A CA 1
ATOM 1436 C C . MET A 1 194 ? 1.001 11.174 0.255 1.00 88.31 194 MET A C 1
ATOM 1438 O O . MET A 1 194 ? -0.105 11.215 0.788 1.00 88.31 194 MET A O 1
ATOM 1442 N N . LYS A 1 195 ? 2.080 11.729 0.822 1.00 88.38 195 LYS A N 1
ATOM 1443 C CA . LYS A 1 195 ? 2.031 12.432 2.112 1.00 88.38 195 LYS A CA 1
ATOM 1444 C C . LYS A 1 195 ? 1.055 13.596 2.070 1.00 88.38 195 LYS A C 1
ATOM 1446 O O . LYS A 1 195 ? 0.282 13.759 3.006 1.00 88.38 195 LYS A O 1
ATOM 1451 N N . SER A 1 196 ? 1.041 14.360 0.978 1.00 88.25 196 SER A N 1
ATOM 1452 C CA . SER A 1 196 ? 0.067 15.437 0.799 1.00 88.25 196 SER A CA 1
ATOM 1453 C C . SER A 1 196 ? -1.368 14.912 0.686 1.00 88.25 196 SER A C 1
ATOM 1455 O O . SER A 1 196 ? -2.275 15.507 1.262 1.00 88.25 196 SER A O 1
ATOM 1457 N N . THR A 1 197 ? -1.577 13.812 -0.036 1.00 86.94 197 THR A N 1
ATOM 1458 C CA . THR A 1 197 ? -2.897 13.198 -0.238 1.00 86.94 197 THR A CA 1
ATOM 1459 C C . THR A 1 197 ? -3.448 12.625 1.066 1.00 86.94 197 THR A C 1
ATOM 1461 O O . THR A 1 197 ? -4.586 12.910 1.427 1.00 86.94 197 THR A O 1
ATOM 1464 N N . ILE A 1 198 ? -2.632 11.878 1.814 1.00 88.06 198 ILE A N 1
ATOM 1465 C CA . ILE A 1 198 ? -3.010 11.306 3.112 1.00 88.06 198 ILE A CA 1
ATOM 1466 C C . ILE A 1 198 ? -3.223 12.424 4.139 1.00 88.06 198 ILE A C 1
ATOM 1468 O O . ILE A 1 198 ? -4.244 12.429 4.822 1.00 88.06 198 ILE A O 1
ATOM 1472 N N . ALA A 1 199 ? -2.349 13.436 4.194 1.00 87.69 199 ALA A N 1
ATOM 1473 C CA . ALA A 1 199 ? -2.524 14.576 5.097 1.00 87.69 199 ALA A CA 1
ATOM 1474 C C . ALA A 1 199 ? -3.845 15.329 4.858 1.00 87.69 199 ALA A C 1
ATOM 1476 O O . ALA A 1 199 ? -4.469 15.775 5.820 1.00 87.69 199 ALA A O 1
ATOM 1477 N N . ALA A 1 200 ? -4.312 15.426 3.607 1.00 88.06 200 ALA A N 1
ATOM 1478 C CA . ALA A 1 200 ? -5.600 16.041 3.284 1.00 88.06 200 ALA A CA 1
ATOM 1479 C C . ALA A 1 200 ? -6.807 15.278 3.867 1.00 88.06 200 ALA A C 1
ATOM 1481 O O . ALA A 1 200 ? -7.867 15.871 4.053 1.00 88.06 200 ALA A O 1
ATOM 1482 N N . THR A 1 201 ? -6.652 13.990 4.195 1.00 87.12 201 THR A N 1
ATOM 1483 C CA . THR A 1 201 ? -7.694 13.195 4.870 1.00 87.12 201 THR A CA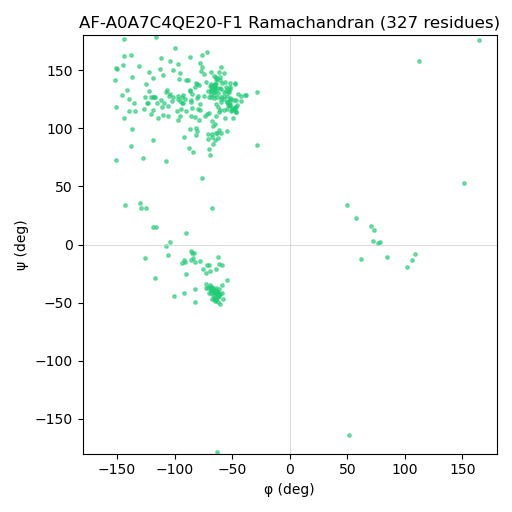 1
ATOM 1484 C C . THR A 1 201 ? -7.723 13.399 6.388 1.00 87.12 201 THR A C 1
ATOM 1486 O O . THR A 1 201 ? -8.703 13.034 7.032 1.00 87.12 201 THR A O 1
ATOM 1489 N N . GLY A 1 202 ? -6.664 13.981 6.966 1.00 89.06 202 GLY A N 1
ATOM 1490 C CA . GLY A 1 202 ? -6.476 14.094 8.415 1.00 89.06 202 GLY A CA 1
ATOM 1491 C C . GLY A 1 202 ? -6.034 12.796 9.101 1.00 89.06 202 GLY A C 1
ATOM 1492 O O . GLY A 1 202 ? -5.851 12.789 10.319 1.00 89.06 202 GLY A O 1
ATOM 1493 N N . GLU A 1 203 ? -5.843 11.711 8.349 1.00 88.88 203 GLU A N 1
ATOM 1494 C CA . GLU A 1 203 ? -5.414 10.422 8.882 1.00 88.88 203 GLU A CA 1
ATOM 1495 C C . GLU A 1 203 ? -3.881 10.289 8.900 1.00 88.88 203 GLU A C 1
ATOM 1497 O O . GLU A 1 203 ? -3.199 10.768 7.990 1.00 88.88 203 GLU A O 1
ATOM 1502 N N . PRO A 1 204 ? -3.288 9.666 9.938 1.00 92.19 204 PRO A N 1
ATOM 1503 C CA . PRO A 1 204 ? -1.851 9.460 9.993 1.00 92.19 204 PRO A CA 1
ATOM 1504 C C . PRO A 1 204 ? -1.422 8.300 9.089 1.00 92.19 204 PRO A C 1
ATOM 1506 O O . PRO A 1 204 ? -2.121 7.293 8.940 1.00 92.19 204 PRO A O 1
ATOM 1509 N N . ILE A 1 205 ? -0.208 8.399 8.553 1.00 93.44 205 ILE A N 1
ATOM 1510 C CA . ILE A 1 205 ? 0.486 7.247 7.975 1.00 93.44 205 ILE A CA 1
ATOM 1511 C C . ILE A 1 205 ? 0.890 6.313 9.119 1.00 93.44 205 ILE A C 1
ATOM 1513 O O . ILE A 1 205 ? 1.525 6.747 10.080 1.00 93.44 205 ILE A O 1
ATOM 1517 N N . VAL A 1 206 ? 0.513 5.039 9.018 1.00 95.00 206 VAL A N 1
ATOM 1518 C CA . VAL A 1 206 ? 0.829 4.010 10.019 1.00 95.00 206 VAL A CA 1
ATOM 1519 C C . VAL A 1 206 ? 2.137 3.303 9.672 1.00 95.00 206 VAL A C 1
ATOM 1521 O O . VAL A 1 206 ? 2.955 3.059 10.556 1.00 95.00 206 VAL A O 1
ATOM 1524 N N . SER A 1 207 ? 2.355 2.986 8.394 1.00 94.00 207 SER A N 1
ATOM 1525 C CA . SER A 1 207 ? 3.561 2.292 7.936 1.00 94.00 207 SER A CA 1
ATOM 1526 C C . SER A 1 207 ? 3.897 2.659 6.492 1.00 94.00 207 SER A C 1
ATOM 1528 O O . SER A 1 207 ? 2.991 2.794 5.675 1.00 94.00 207 SER A O 1
ATOM 1530 N N . GLU A 1 208 ? 5.189 2.801 6.192 1.00 92.38 208 GLU A N 1
ATOM 1531 C CA . GLU A 1 208 ? 5.748 2.990 4.847 1.00 92.38 208 GLU A CA 1
ATOM 1532 C C . GLU A 1 208 ? 6.782 1.884 4.620 1.00 92.38 208 GLU A C 1
ATOM 1534 O O . GLU A 1 208 ? 7.724 1.772 5.408 1.00 92.38 208 GLU A O 1
ATOM 1539 N N . GLN A 1 209 ? 6.600 1.067 3.584 1.00 92.62 209 GLN A N 1
ATOM 1540 C CA . GLN A 1 209 ? 7.357 -0.169 3.398 1.00 92.62 209 GLN A CA 1
ATOM 1541 C C . GLN A 1 209 ? 7.837 -0.312 1.956 1.00 92.62 209 GLN A C 1
ATOM 1543 O O . GLN A 1 209 ? 7.020 -0.352 1.036 1.00 92.62 209 GLN A O 1
ATOM 1548 N N . CYS A 1 210 ? 9.150 -0.419 1.771 1.00 92.06 210 CYS A N 1
ATOM 1549 C CA . CYS A 1 210 ? 9.766 -0.799 0.506 1.00 92.06 210 CYS A CA 1
ATOM 1550 C C . CYS A 1 210 ? 10.003 -2.306 0.506 1.00 92.06 210 CYS A C 1
ATOM 1552 O O . CYS A 1 210 ? 10.696 -2.807 1.393 1.00 92.06 210 CYS A O 1
ATOM 1554 N N . TRP A 1 211 ? 9.436 -3.007 -0.463 1.00 91.69 211 TRP A N 1
ATOM 1555 C CA . TRP A 1 211 ? 9.522 -4.458 -0.571 1.00 91.69 211 TRP A CA 1
ATOM 1556 C C . TRP A 1 211 ? 10.391 -4.857 -1.755 1.00 91.69 211 TRP A C 1
ATOM 1558 O O . TRP A 1 211 ? 10.416 -4.153 -2.766 1.00 91.69 211 TRP A O 1
ATOM 1568 N N . GLY A 1 212 ? 11.104 -5.968 -1.587 1.00 88.12 212 GLY A N 1
ATOM 1569 C CA . GLY A 1 212 ? 11.817 -6.652 -2.662 1.00 88.12 212 GLY A CA 1
ATOM 1570 C C . GLY A 1 212 ? 11.018 -7.861 -3.130 1.00 88.12 212 GLY A C 1
ATOM 1571 O O . GLY A 1 212 ? 10.278 -8.467 -2.339 1.00 88.12 212 GLY A O 1
ATOM 1572 N N . ASP A 1 213 ? 11.157 -8.204 -4.397 1.00 83.69 213 ASP A N 1
ATOM 1573 C CA . ASP A 1 213 ? 10.687 -9.442 -4.983 1.00 83.69 213 ASP A CA 1
ATOM 1574 C C . ASP A 1 213 ? 11.405 -10.653 -4.363 1.00 83.69 213 ASP A C 1
ATOM 1576 O O . ASP A 1 213 ? 12.148 -10.572 -3.374 1.00 83.69 213 ASP A O 1
ATOM 1580 N N . TRP A 1 214 ? 11.058 -11.835 -4.862 1.00 80.38 214 TRP A N 1
ATOM 1581 C CA . TRP A 1 214 ? 11.776 -13.037 -4.484 1.00 80.38 214 TRP A CA 1
ATOM 1582 C C . TRP A 1 214 ? 13.047 -13.126 -5.326 1.00 80.38 214 TRP A C 1
ATOM 1584 O O . TRP A 1 214 ? 13.037 -13.675 -6.426 1.00 80.38 214 TRP A O 1
ATOM 1594 N N . ASP A 1 215 ? 14.146 -12.619 -4.781 1.00 77.88 215 ASP A N 1
ATOM 1595 C CA . ASP A 1 215 ? 15.455 -12.801 -5.393 1.00 77.88 215 ASP A CA 1
ATOM 1596 C C . ASP A 1 215 ? 15.885 -14.283 -5.373 1.00 77.88 215 ASP A C 1
ATOM 1598 O O . ASP A 1 215 ? 15.616 -15.018 -4.406 1.00 77.88 215 ASP A O 1
ATOM 1602 N N . PRO A 1 216 ? 16.598 -14.757 -6.413 1.00 77.69 216 PRO A N 1
ATOM 1603 C CA . PRO A 1 216 ? 17.166 -16.094 -6.416 1.00 77.69 216 PRO A CA 1
ATOM 1604 C C . PRO A 1 216 ? 18.153 -16.285 -5.247 1.00 77.69 216 PRO A C 1
ATOM 1606 O O . PRO A 1 216 ? 18.800 -15.340 -4.785 1.00 77.69 216 PRO A O 1
ATOM 1609 N N . PRO A 1 217 ? 18.332 -17.529 -4.762 1.00 78.44 217 PRO A N 1
ATOM 1610 C CA . PRO A 1 217 ? 19.231 -17.803 -3.648 1.00 78.44 217 PRO A CA 1
ATOM 1611 C C . PRO A 1 217 ? 20.651 -17.283 -3.911 1.00 78.44 217 PRO A C 1
ATOM 1613 O O . PRO A 1 217 ? 21.306 -17.711 -4.860 1.00 78.44 217 PRO A O 1
ATOM 1616 N N . GLY A 1 218 ? 21.148 -16.422 -3.021 1.00 81.94 218 GLY A N 1
ATOM 1617 C CA . GLY A 1 218 ? 22.505 -15.871 -3.087 1.00 81.94 218 GLY A CA 1
ATOM 1618 C C . GLY A 1 218 ? 22.573 -14.395 -3.474 1.00 81.94 218 GLY A C 1
ATOM 1619 O O . GLY A 1 218 ? 23.644 -13.804 -3.338 1.00 81.94 218 GLY A O 1
ATOM 1620 N N . GLU A 1 219 ? 21.455 -13.797 -3.877 1.00 83.56 219 GLU A N 1
ATOM 1621 C CA . GLU A 1 219 ? 21.341 -12.354 -4.078 1.00 83.56 219 GLU A CA 1
ATOM 1622 C C . GLU A 1 219 ? 20.766 -11.683 -2.822 1.00 83.56 219 GLU A C 1
ATOM 1624 O O . GLU A 1 219 ? 20.055 -12.298 -2.020 1.00 83.56 219 GLU A O 1
ATOM 1629 N N . ALA A 1 220 ? 21.196 -10.448 -2.569 1.00 83.12 220 ALA A N 1
ATOM 1630 C CA . ALA A 1 220 ? 20.711 -9.682 -1.432 1.00 83.12 220 ALA A CA 1
ATOM 1631 C C . ALA A 1 220 ? 19.426 -8.956 -1.848 1.00 83.12 220 ALA A C 1
ATOM 1633 O O . ALA A 1 220 ? 19.478 -8.280 -2.872 1.00 83.12 220 ALA A O 1
ATOM 1634 N N . PRO A 1 221 ? 18.350 -9.011 -1.036 1.00 85.44 221 PRO A N 1
ATOM 1635 C CA . PRO A 1 221 ? 17.096 -8.346 -1.344 1.00 85.44 221 PRO A CA 1
ATOM 1636 C C . PRO A 1 221 ? 17.340 -6.873 -1.610 1.00 85.44 221 PRO A C 1
ATOM 1638 O O . PRO A 1 221 ? 17.989 -6.158 -0.827 1.00 85.44 221 PRO A O 1
ATOM 1641 N N . ASP A 1 222 ? 16.826 -6.437 -2.742 1.00 86.56 222 ASP A N 1
ATOM 1642 C CA . ASP A 1 222 ? 17.142 -5.133 -3.276 1.00 86.56 222 ASP A CA 1
ATOM 1643 C C . ASP A 1 222 ? 16.125 -4.060 -2.853 1.00 86.56 222 ASP A C 1
ATOM 1645 O O . ASP A 1 222 ? 16.451 -2.875 -2.874 1.00 86.56 222 ASP A O 1
ATOM 1649 N N . TYR A 1 223 ? 14.958 -4.491 -2.353 1.00 89.88 223 TYR A N 1
ATOM 1650 C CA . TYR A 1 223 ? 13.849 -3.710 -1.795 1.00 89.88 223 TYR A CA 1
ATOM 1651 C C . TYR A 1 223 ? 13.373 -2.544 -2.658 1.00 89.88 223 TYR A C 1
ATOM 1653 O O . TYR A 1 223 ? 13.001 -1.486 -2.126 1.00 89.88 223 TYR A O 1
ATOM 1661 N N . ASN A 1 224 ? 13.429 -2.687 -3.976 1.00 86.75 224 ASN A N 1
ATOM 1662 C CA . ASN A 1 224 ? 13.052 -1.616 -4.876 1.00 86.75 224 ASN A CA 1
ATOM 1663 C C . ASN A 1 224 ? 11.874 -1.963 -5.782 1.00 86.75 224 ASN A C 1
ATOM 1665 O O . ASN A 1 224 ? 11.646 -1.181 -6.690 1.00 86.75 224 ASN A O 1
ATOM 1669 N N . ASP A 1 225 ? 11.094 -3.014 -5.513 1.00 84.94 225 ASP A N 1
ATOM 1670 C CA . ASP A 1 225 ? 9.999 -3.465 -6.384 1.00 84.94 225 ASP A CA 1
ATOM 1671 C C . ASP A 1 225 ? 8.707 -2.701 -6.202 1.00 84.94 225 ASP A C 1
ATOM 1673 O O . ASP A 1 225 ? 8.108 -2.207 -7.163 1.00 84.94 225 ASP A O 1
ATOM 1677 N N . PHE A 1 226 ? 8.271 -2.553 -4.958 1.00 88.25 226 PHE A N 1
ATOM 1678 C CA . PHE A 1 226 ? 7.047 -1.828 -4.669 1.00 88.25 226 PHE A CA 1
ATOM 1679 C C . PHE A 1 226 ? 7.080 -1.143 -3.310 1.00 88.25 226 PHE A C 1
ATOM 1681 O O . PHE A 1 226 ? 7.733 -1.561 -2.353 1.00 88.25 226 PHE A O 1
ATOM 1688 N N . LEU A 1 227 ? 6.335 -0.044 -3.251 1.00 91.69 227 LEU A N 1
ATOM 1689 C CA . LEU A 1 227 ? 6.085 0.742 -2.059 1.00 91.69 227 LEU A CA 1
ATOM 1690 C C . LEU A 1 227 ? 4.653 0.471 -1.600 1.00 91.69 227 LEU A C 1
ATOM 1692 O O . LEU A 1 227 ? 3.695 0.786 -2.314 1.00 91.69 227 LEU A O 1
ATOM 1696 N N . LEU A 1 228 ? 4.521 -0.060 -0.385 1.00 93.62 228 LEU A N 1
ATOM 1697 C CA . LEU A 1 228 ? 3.251 -0.164 0.325 1.00 93.62 228 LEU A CA 1
ATOM 1698 C C . LEU A 1 228 ? 3.195 0.896 1.414 1.00 93.62 228 LEU A C 1
ATOM 1700 O O . LEU A 1 228 ? 4.106 1.002 2.240 1.00 93.62 228 LEU A O 1
ATOM 1704 N N . VAL A 1 229 ? 2.105 1.656 1.455 1.00 93.94 229 VAL A N 1
ATOM 1705 C CA . VAL A 1 229 ? 1.834 2.578 2.558 1.00 93.94 229 VAL A CA 1
ATOM 1706 C C . VAL A 1 229 ? 0.470 2.296 3.154 1.00 93.94 229 VAL A C 1
ATOM 1708 O O . VAL A 1 229 ? -0.541 2.261 2.459 1.00 93.94 229 VAL A O 1
ATOM 1711 N N . PHE A 1 230 ? 0.449 2.112 4.469 1.00 95.12 230 PHE A N 1
ATOM 1712 C CA . PHE A 1 230 ? -0.755 1.805 5.225 1.00 95.12 230 PHE A CA 1
ATOM 1713 C C . PHE A 1 230 ? -1.201 3.023 6.018 1.00 95.12 230 PHE A C 1
ATOM 1715 O O . PHE A 1 230 ? -0.414 3.664 6.722 1.00 95.12 230 PHE A O 1
ATOM 1722 N N . THR A 1 231 ? -2.488 3.322 5.928 1.00 95.69 231 THR A N 1
ATOM 1723 C CA . TH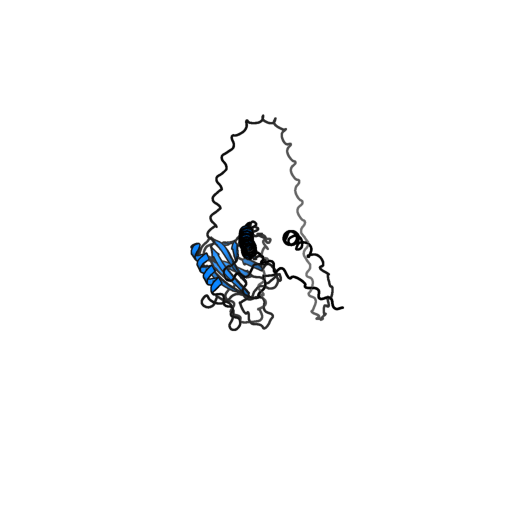R A 1 231 ? -3.137 4.394 6.678 1.00 95.69 231 THR A CA 1
ATOM 1724 C C . THR A 1 231 ? -4.546 3.963 7.075 1.00 95.69 231 THR A C 1
ATOM 1726 O O . THR A 1 231 ? -5.003 2.866 6.743 1.00 95.69 231 THR A O 1
ATOM 1729 N N . TYR A 1 232 ? -5.232 4.823 7.813 1.00 93.88 232 TYR A N 1
ATOM 1730 C CA . TYR A 1 232 ? -6.668 4.707 7.993 1.00 93.88 232 TYR A CA 1
ATOM 1731 C C . TYR A 1 232 ? -7.337 5.474 6.863 1.00 93.88 232 TYR A C 1
ATOM 1733 O O . TYR A 1 232 ? -6.875 6.544 6.473 1.00 93.88 232 TYR A O 1
ATOM 1741 N N . GLY A 1 233 ? -8.430 4.951 6.329 1.00 80.50 233 GLY A N 1
ATOM 1742 C CA . GLY A 1 233 ? -9.238 5.765 5.434 1.00 80.50 233 GLY A CA 1
ATOM 1743 C C . GLY A 1 233 ? -10.128 6.683 6.240 1.00 80.50 233 GLY A C 1
ATOM 1744 O O . GLY A 1 233 ? -10.785 6.249 7.188 1.00 80.50 233 GLY A O 1
ATOM 1745 N N . SER A 1 234 ? -10.232 7.928 5.792 1.00 60.06 234 SER A N 1
ATOM 1746 C CA . SER A 1 234 ? -11.486 8.642 5.971 1.00 60.06 234 SER A CA 1
ATOM 1747 C C . SER A 1 234 ? -12.512 7.899 5.111 1.00 60.06 234 SER A C 1
ATOM 1749 O O . SER A 1 234 ? -12.205 7.661 3.937 1.00 60.06 234 SER A O 1
ATOM 1751 N N . PRO A 1 235 ? -13.670 7.449 5.640 1.00 50.94 235 PRO A N 1
ATOM 1752 C CA . PRO A 1 235 ? -14.709 6.905 4.779 1.00 50.94 235 PRO A CA 1
ATOM 1753 C C . PRO A 1 235 ? -14.934 7.948 3.690 1.00 50.94 235 PRO A C 1
ATOM 1755 O O . PRO A 1 235 ? -15.308 9.079 4.011 1.00 50.94 235 PRO A O 1
ATOM 1758 N N . SER A 1 236 ? -14.624 7.594 2.432 1.00 50.75 236 SER A N 1
ATOM 1759 C CA . SER A 1 236 ? -14.958 8.436 1.280 1.00 50.75 236 SER A CA 1
ATOM 1760 C C . SER A 1 236 ? -16.367 8.949 1.540 1.00 50.75 236 SER A C 1
ATOM 1762 O O . SER A 1 236 ? -17.205 8.103 1.880 1.00 50.75 236 SER A O 1
ATOM 1764 N N . PRO A 1 237 ? -16.601 10.281 1.556 1.00 47.97 237 PRO A N 1
ATOM 1765 C CA . PRO A 1 237 ? -17.846 10.849 2.046 1.00 47.97 237 PRO A CA 1
ATOM 1766 C C . PRO A 1 237 ? -18.963 10.084 1.368 1.00 47.97 237 PRO A C 1
ATOM 1768 O O . PRO A 1 237 ? -19.100 10.167 0.146 1.00 47.97 237 PRO A O 1
ATOM 1771 N N . SER A 1 238 ? -19.655 9.249 2.157 1.00 46.12 238 SER A N 1
ATOM 1772 C CA . SER A 1 238 ? -20.666 8.334 1.639 1.00 46.12 238 SER A CA 1
ATOM 1773 C C . SER A 1 238 ? -21.527 9.159 0.698 1.00 46.12 238 SER A C 1
ATOM 1775 O O . SER A 1 238 ? -21.937 10.248 1.128 1.00 46.12 238 SER A O 1
ATOM 1777 N N . PRO A 1 239 ? -21.679 8.755 -0.582 1.00 45.69 239 PRO A N 1
ATOM 1778 C CA . PRO A 1 239 ? -22.279 9.603 -1.598 1.00 45.69 239 PRO A CA 1
ATOM 1779 C C . PRO A 1 239 ? -23.554 10.159 -0.997 1.00 45.69 239 PRO A C 1
ATOM 1781 O O . PRO A 1 239 ? -24.420 9.383 -0.587 1.00 45.69 239 PRO A O 1
ATOM 1784 N N . THR A 1 240 ? -23.595 11.489 -0.828 1.00 51.41 240 THR A N 1
ATOM 1785 C CA . THR A 1 240 ? -24.710 12.155 -0.147 1.00 51.41 240 THR A CA 1
ATOM 1786 C C . THR A 1 240 ? -25.967 11.572 -0.771 1.00 51.41 240 THR A C 1
ATOM 1788 O O . THR A 1 240 ? -26.065 11.651 -2.001 1.00 51.41 240 THR A O 1
ATOM 1791 N N . PRO A 1 241 ? -26.843 10.895 0.002 1.00 58.97 241 PRO A N 1
ATOM 1792 C CA . PRO A 1 241 ? -27.921 10.109 -0.570 1.00 58.97 241 PRO A CA 1
ATOM 1793 C C . PRO A 1 241 ? -28.637 10.993 -1.576 1.00 58.97 241 PRO A C 1
ATOM 1795 O O . PRO A 1 241 ? -29.137 12.060 -1.210 1.00 58.97 241 PRO A O 1
ATOM 1798 N N . LYS A 1 242 ? -28.578 10.599 -2.857 1.00 65.38 242 LYS A N 1
ATOM 1799 C CA . LYS A 1 242 ? -29.194 11.356 -3.946 1.00 65.38 242 LYS A CA 1
ATOM 1800 C C . LYS A 1 242 ? -30.615 11.662 -3.480 1.00 65.38 242 LYS A C 1
ATOM 1802 O O . LYS A 1 242 ? -31.288 10.706 -3.084 1.00 65.38 242 LYS A O 1
ATOM 1807 N N . PRO A 1 243 ? -31.047 12.940 -3.435 1.00 65.06 243 PRO A N 1
ATOM 1808 C CA . PRO A 1 243 ? -32.347 13.296 -2.891 1.00 65.06 243 PRO A CA 1
ATOM 1809 C C . PRO A 1 243 ? -33.384 12.365 -3.502 1.00 65.06 243 PRO A C 1
ATOM 1811 O O . PRO A 1 243 ? -33.521 12.300 -4.727 1.00 65.06 243 PRO A O 1
ATOM 1814 N N . SER A 1 244 ? -34.004 11.562 -2.633 1.00 64.38 244 SER A N 1
ATOM 1815 C CA . SER A 1 244 ? -34.995 10.571 -3.026 1.00 64.38 244 SER A CA 1
ATOM 1816 C C . SER A 1 244 ? -36.026 11.294 -3.876 1.00 64.38 244 SER A C 1
ATOM 1818 O O . SER A 1 244 ? -36.607 12.288 -3.430 1.00 64.38 244 SER A O 1
ATOM 1820 N N . THR A 1 245 ? -36.180 10.865 -5.130 1.00 65.69 245 THR A N 1
ATOM 1821 C CA . THR A 1 245 ? -37.169 11.441 -6.037 1.00 65.69 245 THR A CA 1
ATOM 1822 C C . THR A 1 245 ? -38.507 11.429 -5.319 1.00 65.69 245 THR A C 1
ATOM 1824 O O . THR A 1 245 ? -38.944 10.372 -4.860 1.00 65.69 245 THR A O 1
ATOM 1827 N N . THR A 1 246 ? -39.106 12.611 -5.181 1.00 65.06 246 THR A N 1
ATOM 1828 C CA . THR A 1 246 ? -40.397 12.840 -4.534 1.00 65.06 246 THR A CA 1
ATOM 1829 C C . THR A 1 246 ? -41.364 11.702 -4.872 1.00 65.06 246 THR A C 1
ATOM 1831 O O . THR A 1 246 ? -41.489 11.375 -6.056 1.00 65.06 246 THR A O 1
ATOM 1834 N N . PRO A 1 247 ? -42.019 11.072 -3.879 1.00 60.19 247 PRO A N 1
ATOM 1835 C CA . PRO A 1 247 ? -42.898 9.941 -4.130 1.00 60.19 247 PRO A CA 1
ATOM 1836 C C . PRO A 1 247 ? -43.951 10.337 -5.165 1.00 60.19 247 PRO A C 1
ATOM 1838 O O . PRO A 1 247 ? -44.755 11.244 -4.944 1.00 60.19 247 PRO A O 1
ATOM 1841 N N . VAL A 1 248 ? -43.921 9.664 -6.317 1.00 60.44 248 VAL A N 1
ATOM 1842 C CA . VAL A 1 248 ? -44.984 9.750 -7.317 1.00 60.44 248 VAL A CA 1
ATOM 1843 C C . VAL A 1 248 ? -46.270 9.333 -6.614 1.00 60.44 248 VAL A C 1
ATOM 1845 O O . VAL A 1 248 ? -46.318 8.269 -5.994 1.00 60.44 248 VAL A O 1
ATOM 1848 N N . ALA A 1 249 ? -47.283 10.200 -6.673 1.00 63.25 249 ALA A N 1
ATOM 1849 C CA . ALA A 1 249 ? -48.572 9.990 -6.034 1.00 63.25 249 ALA A CA 1
ATOM 1850 C C . ALA A 1 249 ? -49.080 8.566 -6.307 1.00 63.25 249 ALA A C 1
ATOM 1852 O O . ALA A 1 249 ? -49.239 8.150 -7.458 1.00 63.25 249 ALA A O 1
ATOM 1853 N N . SER A 1 250 ? -49.277 7.835 -5.210 1.00 54.12 250 SER A N 1
ATOM 1854 C CA . SER A 1 250 ? -49.788 6.471 -5.157 1.00 54.12 250 SER A CA 1
ATOM 1855 C C . SER A 1 250 ? -51.021 6.340 -6.051 1.00 54.12 250 SER A C 1
ATOM 1857 O O . SER A 1 250 ? -52.051 6.970 -5.799 1.00 54.12 250 SER A O 1
ATOM 1859 N N . ARG A 1 251 ? -50.909 5.552 -7.127 1.00 62.72 251 ARG A N 1
ATOM 1860 C CA . ARG A 1 251 ? -52.079 5.150 -7.909 1.00 62.72 251 ARG A CA 1
ATOM 1861 C C . ARG A 1 251 ? -52.929 4.231 -7.038 1.00 62.72 251 ARG A C 1
ATOM 1863 O O . ARG A 1 251 ? -52.412 3.339 -6.372 1.00 62.72 251 ARG A O 1
ATOM 1870 N N . THR A 1 252 ? -54.226 4.505 -7.070 1.00 65.94 252 THR A N 1
ATOM 1871 C CA . THR A 1 252 ? -55.346 3.824 -6.418 1.00 65.94 252 THR A CA 1
ATOM 1872 C C . THR A 1 252 ? -55.099 2.327 -6.177 1.00 65.94 252 THR A C 1
ATOM 1874 O O . THR A 1 252 ? -54.710 1.631 -7.119 1.00 65.94 252 THR A O 1
ATOM 1877 N N . PRO A 1 253 ? -55.338 1.805 -4.957 1.00 60.19 253 PRO A N 1
ATOM 1878 C CA . PRO A 1 253 ? -55.100 0.400 -4.647 1.00 60.19 253 PRO A CA 1
ATOM 1879 C C . PRO A 1 253 ? -55.939 -0.513 -5.551 1.00 60.19 253 PRO A C 1
ATOM 1881 O O . PRO A 1 253 ? -57.162 -0.391 -5.626 1.00 60.19 253 PRO A O 1
ATOM 1884 N N . SER A 1 254 ? -55.252 -1.427 -6.237 1.00 67.12 254 SER A N 1
ATOM 1885 C CA . SER A 1 254 ? -55.852 -2.556 -6.952 1.00 67.12 254 SER A CA 1
ATOM 1886 C C . SER A 1 254 ? -56.560 -3.485 -5.949 1.00 67.12 254 SER A C 1
ATOM 1888 O O . SER A 1 254 ? -56.048 -3.652 -4.837 1.00 67.12 254 SER A O 1
ATOM 1890 N N . PRO A 1 255 ? -57.724 -4.073 -6.294 1.00 67.38 255 PRO A N 1
ATOM 1891 C CA . PRO A 1 255 ? -58.503 -4.902 -5.382 1.00 67.38 255 PRO A CA 1
ATOM 1892 C C . PRO A 1 255 ? -57.694 -6.070 -4.812 1.00 67.38 255 PRO A C 1
ATOM 1894 O O . PRO A 1 255 ? -56.903 -6.723 -5.492 1.00 67.38 255 PRO A O 1
ATOM 1897 N N . THR A 1 256 ? -57.930 -6.305 -3.525 1.00 64.56 256 THR A N 1
ATOM 1898 C CA . THR A 1 256 ? -57.296 -7.306 -2.673 1.00 64.56 256 THR A CA 1
ATOM 1899 C C . THR A 1 256 ? -57.424 -8.708 -3.287 1.00 64.56 256 THR A C 1
ATOM 1901 O O . THR A 1 256 ? -58.550 -9.151 -3.526 1.00 64.56 256 THR A O 1
ATOM 1904 N N . PRO A 1 257 ? -56.319 -9.434 -3.548 1.00 66.56 257 PRO A N 1
ATOM 1905 C CA . PRO A 1 257 ? -56.406 -10.819 -3.989 1.00 66.56 257 PRO A CA 1
ATOM 1906 C C . 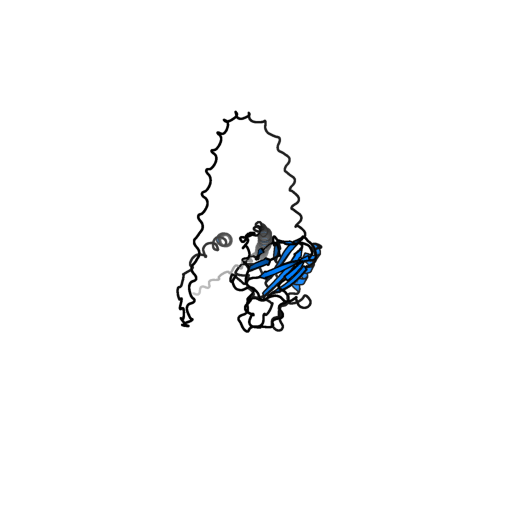PRO A 1 257 ? -57.022 -11.693 -2.888 1.00 66.56 257 PRO A C 1
ATOM 1908 O O . PRO A 1 257 ? -56.712 -11.555 -1.704 1.00 66.56 257 PRO A O 1
ATOM 1911 N N . MET A 1 258 ? -57.927 -12.576 -3.310 1.00 67.38 258 MET A N 1
ATOM 1912 C CA . MET A 1 258 ? -58.649 -13.532 -2.471 1.00 67.38 258 MET A CA 1
ATOM 1913 C C . MET A 1 258 ? -57.658 -14.460 -1.742 1.00 67.38 258 MET A C 1
ATOM 1915 O O . MET A 1 258 ? -56.674 -14.875 -2.357 1.00 67.38 258 MET A O 1
ATOM 1919 N N . PRO A 1 259 ? -57.875 -14.791 -0.454 1.00 63.19 259 PRO A N 1
ATOM 1920 C CA . PRO A 1 259 ? -56.923 -15.576 0.324 1.00 63.19 259 PRO A CA 1
ATOM 1921 C C . PRO A 1 259 ? -56.742 -16.974 -0.272 1.00 63.19 259 PRO A C 1
ATOM 1923 O O . PRO A 1 259 ? -57.681 -17.768 -0.347 1.00 63.19 259 PRO A O 1
ATOM 1926 N N . THR A 1 260 ? -55.514 -17.267 -0.693 1.00 60.88 260 THR A N 1
ATOM 1927 C CA . THR A 1 260 ? -55.097 -18.588 -1.159 1.00 60.88 260 THR A CA 1
ATOM 1928 C C . THR A 1 260 ? -54.976 -19.546 0.027 1.00 60.88 260 THR A C 1
ATOM 1930 O O . THR A 1 260 ? -54.507 -19.182 1.105 1.00 60.88 260 THR A O 1
ATOM 1933 N N . SER A 1 261 ? -55.431 -20.776 -0.196 1.00 58.72 261 SER A N 1
ATOM 1934 C CA . SER A 1 261 ? -55.557 -21.878 0.758 1.00 58.72 261 SER A CA 1
ATOM 1935 C C . SER A 1 261 ? -54.326 -22.133 1.634 1.00 58.72 261 SER A C 1
ATOM 1937 O O . SER A 1 261 ? -53.190 -22.162 1.165 1.00 58.72 261 SER A O 1
ATOM 1939 N N . THR A 1 262 ? -54.620 -22.405 2.903 1.00 58.84 262 THR A N 1
ATOM 1940 C CA . THR A 1 262 ? -53.746 -22.798 4.011 1.00 58.84 262 THR A CA 1
ATOM 1941 C C . THR A 1 262 ? -52.685 -23.836 3.603 1.00 58.84 262 THR A C 1
ATOM 1943 O O . THR A 1 262 ? -53.049 -24.882 3.059 1.00 58.84 262 THR A O 1
ATOM 1946 N N . PRO A 1 263 ? -51.385 -23.612 3.880 1.00 61.78 263 PRO A N 1
ATOM 1947 C CA . PRO A 1 263 ? -50.356 -24.608 3.608 1.00 61.78 263 PRO A CA 1
ATOM 1948 C C . PRO A 1 263 ? -50.514 -25.818 4.540 1.00 61.78 263 PRO A C 1
ATOM 1950 O O . PRO A 1 263 ? -50.631 -25.687 5.759 1.00 61.78 263 PRO A O 1
ATOM 1953 N N . ILE A 1 264 ? -50.521 -27.006 3.937 1.00 61.75 264 ILE A N 1
ATOM 1954 C CA . ILE A 1 264 ? -50.549 -28.305 4.614 1.00 61.75 264 ILE A CA 1
ATOM 1955 C C . ILE A 1 264 ? -49.215 -28.506 5.343 1.00 61.75 264 ILE A C 1
ATOM 1957 O O . ILE A 1 264 ? -48.147 -28.287 4.771 1.00 61.75 264 ILE A O 1
ATOM 1961 N N . ALA A 1 265 ? -49.290 -28.925 6.608 1.00 59.41 265 ALA A N 1
ATOM 1962 C CA . ALA A 1 265 ? -48.143 -29.171 7.473 1.00 59.41 265 ALA A CA 1
ATOM 1963 C C . ALA A 1 265 ? -47.122 -30.117 6.813 1.00 59.41 265 ALA A C 1
ATOM 1965 O O . ALA A 1 265 ? -47.429 -31.262 6.472 1.00 59.41 265 ALA A O 1
ATOM 1966 N N . SER A 1 266 ? -45.899 -29.612 6.641 1.00 57.56 266 SER A N 1
ATOM 1967 C CA . SER A 1 266 ? -44.758 -30.369 6.131 1.00 57.56 266 SER A CA 1
ATOM 1968 C C . SER A 1 266 ? -44.359 -31.464 7.121 1.00 57.56 266 SER A C 1
ATOM 1970 O O . SER A 1 266 ? -44.299 -31.239 8.331 1.00 57.56 266 SER A O 1
ATOM 1972 N N . LYS A 1 267 ? -44.116 -32.667 6.593 1.00 64.19 267 LYS A N 1
ATOM 1973 C CA . LYS A 1 267 ? -43.781 -33.869 7.359 1.00 64.19 267 LYS A CA 1
ATOM 1974 C C . LYS A 1 267 ? -42.435 -33.707 8.066 1.00 64.19 267 LYS A C 1
ATOM 1976 O O . LYS A 1 267 ? -41.447 -33.294 7.467 1.00 64.19 267 LYS A O 1
ATOM 1981 N N . THR A 1 268 ? -42.417 -34.093 9.337 1.00 63.62 268 THR A N 1
ATOM 1982 C CA . THR A 1 268 ? -41.241 -34.184 10.204 1.00 63.62 268 THR A CA 1
ATOM 1983 C C . THR A 1 268 ? -40.133 -35.011 9.533 1.00 63.62 268 THR A C 1
ATOM 1985 O O . THR A 1 268 ? -40.406 -36.143 9.123 1.00 63.62 268 THR A O 1
ATOM 1988 N N . PRO A 1 269 ? -38.897 -34.495 9.396 1.00 65.06 269 PRO A N 1
ATOM 1989 C CA . PRO A 1 269 ? -37.794 -35.276 8.851 1.00 65.06 269 PRO A CA 1
ATOM 1990 C C . PRO A 1 269 ? -37.411 -36.418 9.805 1.00 65.06 269 PRO A C 1
ATOM 1992 O O . PRO A 1 269 ? -37.328 -36.243 11.021 1.00 65.06 269 PRO A O 1
ATOM 1995 N N . SER A 1 270 ? -37.206 -37.600 9.222 1.00 70.81 270 SER A N 1
ATOM 1996 C CA . SER A 1 270 ? -36.760 -38.825 9.894 1.00 70.81 270 SER A CA 1
ATOM 1997 C C . SER A 1 270 ? -35.343 -38.654 10.463 1.00 70.81 270 SER A C 1
ATOM 1999 O O . SER A 1 270 ? -34.518 -38.010 9.813 1.00 70.81 270 SER A O 1
ATOM 2001 N N . PRO A 1 271 ? -35.023 -39.242 11.632 1.00 69.69 271 PRO A N 1
ATOM 2002 C CA . PRO A 1 271 ? -33.705 -39.106 12.242 1.00 69.69 271 PRO A CA 1
ATOM 2003 C C . PRO A 1 271 ? -32.597 -39.702 11.366 1.00 69.69 271 PRO A C 1
ATOM 2005 O O . PRO A 1 271 ? -32.710 -40.817 10.851 1.00 69.69 271 PRO A O 1
ATOM 2008 N N . THR A 1 272 ? -31.514 -38.940 11.231 1.00 68.38 272 THR A N 1
ATOM 2009 C CA . THR A 1 272 ? -30.263 -39.327 10.573 1.00 68.38 272 THR A CA 1
ATOM 2010 C C . THR A 1 272 ? -29.590 -40.475 11.340 1.00 68.38 272 THR A C 1
ATOM 2012 O O . THR A 1 272 ? -29.457 -40.379 12.563 1.00 68.38 272 THR A O 1
ATOM 2015 N N . PRO A 1 273 ? -29.144 -41.557 10.671 1.00 70.38 273 PRO A N 1
ATOM 2016 C CA . PRO A 1 273 ? -28.484 -42.674 11.338 1.00 70.38 273 PRO A CA 1
ATOM 2017 C C . PRO A 1 273 ? -27.132 -42.262 11.933 1.00 70.38 273 PRO A C 1
ATOM 2019 O O . PRO A 1 273 ? -26.332 -41.564 11.311 1.00 70.38 273 PRO A O 1
ATOM 2022 N N . THR A 1 274 ? -26.882 -42.730 13.154 1.00 70.12 274 THR A N 1
ATOM 2023 C CA . THR A 1 274 ? -25.639 -42.528 13.901 1.00 70.12 274 THR A CA 1
ATOM 2024 C C . THR A 1 274 ? -24.473 -43.245 13.204 1.00 70.12 274 THR A C 1
ATOM 2026 O O . THR A 1 274 ? -24.595 -44.438 12.908 1.00 70.12 274 THR A O 1
ATOM 2029 N N . PRO A 1 275 ? -23.337 -42.574 12.939 1.00 65.12 275 PRO A N 1
ATOM 2030 C CA . PRO A 1 275 ? -22.185 -43.219 12.324 1.00 65.12 275 PRO A CA 1
ATOM 2031 C C . PRO A 1 275 ? -21.581 -44.275 13.260 1.00 65.12 275 PRO A C 1
ATOM 2033 O O . PRO A 1 275 ? -21.362 -44.045 14.449 1.00 65.12 275 PRO A O 1
ATOM 2036 N N . LYS A 1 276 ? -21.322 -45.458 12.695 1.00 72.06 276 LYS A N 1
ATOM 2037 C CA . LYS A 1 276 ? -20.678 -46.597 13.357 1.00 72.06 276 LYS A CA 1
ATOM 2038 C C . LYS A 1 276 ? -19.200 -46.264 13.640 1.00 72.06 276 LYS A C 1
ATOM 2040 O O . LYS A 1 276 ? -18.549 -45.705 12.758 1.00 72.06 276 LYS A O 1
ATOM 2045 N N . PRO A 1 277 ? -18.649 -46.611 14.818 1.00 67.75 277 PRO A N 1
ATOM 2046 C CA . PRO A 1 277 ? -17.252 -46.336 15.144 1.00 67.75 277 PRO A CA 1
ATOM 2047 C C . PRO A 1 277 ? -16.295 -47.019 14.160 1.00 67.75 277 PRO A C 1
ATOM 2049 O O . PRO A 1 277 ? -16.378 -48.227 13.921 1.00 67.75 277 PRO A O 1
ATOM 2052 N N . SER A 1 278 ? -15.398 -46.211 13.591 1.00 61.62 278 SER A N 1
ATOM 2053 C CA . SER A 1 278 ? -14.317 -46.643 12.707 1.00 61.62 278 SER A CA 1
ATOM 2054 C C . SER A 1 278 ? -13.257 -47.395 13.511 1.00 61.62 278 SER A C 1
ATOM 2056 O O . SER A 1 278 ? -12.849 -46.961 14.589 1.00 61.62 278 SER A O 1
ATOM 2058 N N . THR A 1 279 ? -12.850 -48.552 13.001 1.00 60.78 279 THR A N 1
ATOM 2059 C CA . THR A 1 279 ? -11.868 -49.445 13.614 1.00 60.78 279 THR A CA 1
ATOM 2060 C C . THR A 1 279 ? -10.470 -48.833 13.624 1.00 60.78 279 THR A C 1
ATOM 2062 O O . THR A 1 279 ? -10.003 -48.298 12.622 1.00 60.78 279 THR A O 1
ATOM 2065 N N . THR A 1 280 ? -9.810 -48.984 14.769 1.00 57.59 280 THR A N 1
ATOM 2066 C CA . THR A 1 280 ? -8.414 -48.674 15.093 1.00 57.59 280 THR A CA 1
ATOM 2067 C C . THR A 1 280 ? -7.428 -48.989 13.956 1.00 57.59 280 THR A C 1
ATOM 2069 O O . THR A 1 280 ? -7.408 -50.130 13.485 1.00 57.59 280 THR A O 1
ATOM 2072 N N . PRO A 1 281 ? -6.555 -48.049 13.544 1.00 59.69 281 PRO A N 1
ATOM 2073 C CA . PRO A 1 281 ? -5.468 -48.364 12.632 1.00 59.69 281 PRO A CA 1
ATOM 2074 C C . PRO A 1 281 ? -4.363 -49.142 13.358 1.00 59.69 281 PRO A C 1
ATOM 2076 O O . PRO A 1 281 ? -3.866 -48.745 14.412 1.00 59.69 281 PRO A O 1
ATOM 2079 N N . VAL A 1 282 ? -3.992 -50.276 12.766 1.00 53.81 282 VAL A N 1
ATOM 2080 C CA . VAL A 1 282 ? -2.837 -51.096 13.138 1.00 53.81 282 VAL A CA 1
ATOM 2081 C C . VAL A 1 282 ? -1.559 -50.329 12.796 1.00 53.81 282 VAL A C 1
ATOM 2083 O O . VAL A 1 282 ? -1.417 -49.812 11.690 1.00 53.81 282 VAL A O 1
ATOM 2086 N N . ALA A 1 283 ? -0.627 -50.273 13.748 1.00 55.72 283 ALA A N 1
ATOM 2087 C CA . ALA A 1 283 ? 0.697 -49.691 13.577 1.00 55.72 283 ALA A CA 1
ATOM 2088 C C . ALA A 1 283 ? 1.438 -50.351 12.399 1.00 55.72 283 ALA A C 1
ATOM 2090 O O . ALA A 1 283 ? 1.856 -51.509 12.482 1.00 55.72 283 ALA A O 1
ATOM 2091 N N . SER A 1 284 ? 1.606 -49.607 11.303 1.00 51.25 284 SER A N 1
ATOM 2092 C CA . SER A 1 284 ? 2.444 -50.021 10.180 1.00 51.25 284 SER A CA 1
ATOM 2093 C C . SER A 1 284 ? 3.886 -49.609 10.449 1.00 51.25 284 SER A C 1
ATOM 2095 O O . SER A 1 284 ? 4.183 -48.440 10.690 1.00 51.25 284 SER A O 1
ATOM 2097 N N . LYS A 1 285 ? 4.772 -50.605 10.440 1.00 53.66 285 LYS A N 1
ATOM 2098 C CA . LYS A 1 285 ? 6.214 -50.459 10.637 1.00 53.66 285 LYS A CA 1
ATOM 2099 C C . LYS A 1 285 ? 6.834 -49.567 9.559 1.00 53.66 285 LYS A C 1
ATOM 2101 O O . LYS A 1 285 ? 6.482 -49.661 8.386 1.00 53.66 285 LYS A O 1
ATOM 2106 N N . ALA A 1 286 ? 7.794 -48.757 9.997 1.00 52.47 286 ALA A N 1
ATOM 2107 C CA . ALA A 1 286 ? 8.659 -47.925 9.175 1.00 52.47 286 ALA A CA 1
ATOM 2108 C C . ALA A 1 286 ? 9.416 -48.744 8.110 1.00 52.47 286 ALA A C 1
ATOM 2110 O O . ALA A 1 286 ? 10.043 -49.750 8.464 1.00 52.47 286 ALA A O 1
ATOM 2111 N N . PRO A 1 287 ? 9.426 -48.307 6.838 1.00 52.19 287 PRO A N 1
ATOM 2112 C CA . PRO A 1 287 ? 10.404 -48.752 5.864 1.00 52.19 287 PRO A CA 1
ATOM 2113 C C . PRO A 1 287 ? 11.605 -47.804 5.835 1.00 52.19 287 PRO A C 1
ATOM 2115 O O . PRO A 1 287 ? 11.485 -46.588 5.715 1.00 52.19 287 PRO A O 1
ATOM 2118 N N . LEU A 1 288 ? 12.752 -48.456 5.953 1.00 46.47 288 LEU A N 1
ATOM 2119 C CA . LEU A 1 288 ? 14.120 -48.006 5.774 1.00 46.47 288 LEU A CA 1
ATOM 2120 C C . LEU A 1 288 ? 14.319 -47.204 4.473 1.00 46.47 288 LEU A C 1
ATOM 2122 O O . LEU A 1 288 ? 13.818 -47.595 3.418 1.00 46.47 288 LEU A O 1
ATOM 2126 N N . GLU A 1 289 ? 15.084 -46.114 4.567 1.00 47.69 289 GLU A N 1
ATOM 2127 C CA . GLU A 1 289 ? 15.526 -45.285 3.444 1.00 47.69 289 GLU A CA 1
ATOM 2128 C C . GLU A 1 289 ? 16.183 -46.106 2.327 1.00 47.69 289 GLU A C 1
ATOM 2130 O O . GLU A 1 289 ? 17.022 -46.977 2.561 1.00 47.69 289 GLU A O 1
ATOM 2135 N N . THR A 1 290 ? 15.874 -45.764 1.079 1.00 49.06 290 THR A N 1
ATOM 2136 C CA . THR A 1 290 ? 16.756 -46.030 -0.059 1.00 49.06 290 THR A CA 1
ATOM 2137 C C . THR A 1 290 ? 16.638 -44.869 -1.033 1.00 49.06 290 THR A C 1
ATOM 2139 O O . THR A 1 290 ? 15.618 -44.681 -1.693 1.00 49.06 290 THR A O 1
ATOM 2142 N N . ALA A 1 291 ? 17.707 -44.079 -1.090 1.00 49.41 291 ALA A N 1
ATOM 2143 C CA . ALA A 1 291 ? 17.911 -43.022 -2.060 1.00 49.41 291 ALA A CA 1
ATOM 2144 C C . ALA A 1 291 ? 17.905 -43.579 -3.490 1.00 49.41 291 ALA A C 1
ATOM 2146 O O . ALA A 1 291 ? 18.613 -44.541 -3.798 1.00 49.41 291 ALA A O 1
ATOM 2147 N N . ARG A 1 292 ? 17.174 -42.919 -4.394 1.00 43.09 292 ARG A N 1
ATOM 2148 C CA . ARG A 1 292 ? 17.470 -42.978 -5.825 1.00 43.09 292 ARG A CA 1
ATOM 2149 C C . ARG A 1 292 ? 17.040 -41.686 -6.509 1.00 43.09 292 ARG A C 1
ATOM 2151 O O . ARG A 1 292 ? 15.867 -41.334 -6.511 1.00 43.09 292 ARG A O 1
ATOM 2158 N N . ALA A 1 293 ? 18.027 -41.006 -7.081 1.00 47.91 293 ALA A N 1
ATOM 2159 C CA . ALA A 1 293 ? 17.854 -39.883 -7.983 1.00 47.91 293 ALA A CA 1
ATOM 2160 C C . ALA A 1 293 ? 17.060 -40.309 -9.228 1.00 47.91 293 ALA A C 1
ATOM 2162 O O . ALA A 1 293 ? 17.359 -41.343 -9.832 1.00 47.91 293 ALA A O 1
ATOM 2163 N N . ALA A 1 294 ? 16.087 -39.490 -9.617 1.00 42.41 294 ALA A N 1
ATOM 2164 C CA . ALA A 1 294 ? 15.459 -39.535 -10.928 1.00 42.41 294 ALA A CA 1
ATOM 2165 C C . ALA A 1 294 ? 15.235 -38.098 -11.413 1.00 42.41 294 ALA A C 1
ATOM 2167 O O . ALA A 1 294 ? 14.497 -37.321 -10.815 1.00 42.41 294 ALA A O 1
ATOM 2168 N N . THR A 1 295 ? 15.939 -37.773 -12.489 1.00 42.72 295 THR A N 1
ATOM 2169 C CA . THR A 1 295 ? 15.718 -36.648 -13.396 1.00 42.72 295 THR A CA 1
ATOM 2170 C C . THR A 1 295 ? 14.304 -36.705 -13.967 1.00 42.72 295 THR A C 1
ATOM 2172 O O . THR A 1 295 ? 13.926 -37.734 -14.530 1.00 42.72 295 THR A O 1
ATOM 2175 N N . VAL A 1 296 ? 13.552 -35.610 -13.855 1.00 45.06 296 VAL A N 1
ATOM 2176 C CA . VAL A 1 296 ? 12.278 -35.427 -14.559 1.00 45.06 296 VAL A CA 1
ATOM 2177 C C . VAL A 1 296 ? 12.504 -34.441 -15.698 1.00 45.06 296 VAL A C 1
ATOM 2179 O O . VAL A 1 296 ? 12.783 -33.265 -15.483 1.00 45.06 296 VAL A O 1
ATOM 2182 N N . ASP A 1 297 ? 12.434 -34.994 -16.903 1.00 45.22 297 ASP A N 1
ATOM 2183 C CA . ASP A 1 297 ? 12.226 -34.312 -18.172 1.00 45.22 297 ASP A CA 1
ATOM 2184 C C . ASP A 1 297 ? 10.709 -34.167 -18.362 1.00 45.22 297 ASP A C 1
ATOM 2186 O O . ASP A 1 297 ? 9.978 -35.158 -18.301 1.00 45.22 297 ASP A O 1
ATOM 2190 N N . THR A 1 298 ? 10.241 -32.937 -18.553 1.00 43.69 298 THR A N 1
ATOM 2191 C CA . THR A 1 298 ? 8.872 -32.641 -18.994 1.00 43.69 298 THR A CA 1
ATOM 2192 C C . THR A 1 298 ? 8.937 -31.532 -20.029 1.00 43.69 298 THR A C 1
ATOM 2194 O O . THR A 1 298 ? 8.801 -30.347 -19.732 1.00 43.69 298 THR A O 1
ATOM 2197 N N . SER A 1 299 ? 9.169 -31.957 -21.264 1.00 47.25 299 SER A N 1
ATOM 2198 C CA . SER A 1 299 ? 8.851 -31.223 -22.477 1.00 47.25 299 SER A CA 1
ATOM 2199 C C . SER A 1 299 ? 7.452 -31.626 -22.943 1.00 47.25 299 SER A C 1
ATOM 2201 O O . SER A 1 299 ? 7.308 -32.580 -23.691 1.00 47.25 299 SER A O 1
ATOM 2203 N N . GLU A 1 300 ? 6.411 -30.894 -22.539 1.00 47.03 300 GLU A N 1
ATOM 2204 C CA . GLU A 1 300 ? 5.145 -30.886 -23.286 1.00 47.03 300 GLU A CA 1
ATOM 2205 C C . GLU A 1 300 ? 4.628 -29.457 -23.442 1.00 47.03 300 GLU A C 1
ATOM 2207 O O . GLU A 1 300 ? 4.325 -28.750 -22.482 1.00 47.03 300 GLU A O 1
ATOM 2212 N N . GLY A 1 301 ? 4.601 -29.029 -24.704 1.00 37.56 301 GLY A N 1
ATOM 2213 C CA . GLY A 1 301 ? 4.078 -27.752 -25.145 1.00 37.56 301 GLY A CA 1
ATOM 2214 C C . GLY A 1 301 ? 2.561 -27.782 -25.285 1.00 37.56 301 GLY A C 1
ATOM 2215 O O . GLY A 1 301 ? 1.984 -28.712 -25.845 1.00 37.56 301 GLY A O 1
ATOM 2216 N N . VAL A 1 302 ? 1.933 -26.697 -24.844 1.00 42.91 302 VAL A N 1
ATOM 2217 C CA . VAL A 1 302 ? 0.535 -26.376 -25.131 1.00 42.91 302 VAL A CA 1
ATOM 2218 C C . VAL A 1 302 ? 0.520 -25.096 -25.973 1.00 42.91 302 VAL A C 1
ATOM 2220 O O . VAL A 1 302 ? 1.052 -24.080 -25.523 1.00 42.91 302 VAL A O 1
ATOM 2223 N N . PRO A 1 303 ? -0.052 -25.091 -27.192 1.00 46.62 303 PRO A N 1
ATOM 2224 C CA . PRO A 1 303 ? -0.169 -23.868 -27.974 1.00 46.62 303 PRO A CA 1
ATOM 2225 C C . PRO A 1 303 ? -1.328 -23.008 -27.453 1.00 46.62 303 PRO A C 1
ATOM 2227 O O . PRO A 1 303 ? -2.495 -23.381 -27.564 1.00 46.62 303 PRO A O 1
ATOM 2230 N N . VAL A 1 304 ? -1.012 -21.819 -26.936 1.00 41.59 304 VAL A N 1
ATOM 2231 C CA . VAL A 1 304 ? -1.996 -20.755 -26.701 1.00 41.59 304 VAL A CA 1
ATOM 2232 C C . VAL A 1 304 ? -2.122 -19.948 -27.992 1.00 41.59 304 VAL A C 1
ATOM 2234 O O . VAL A 1 304 ? -1.291 -19.098 -28.298 1.0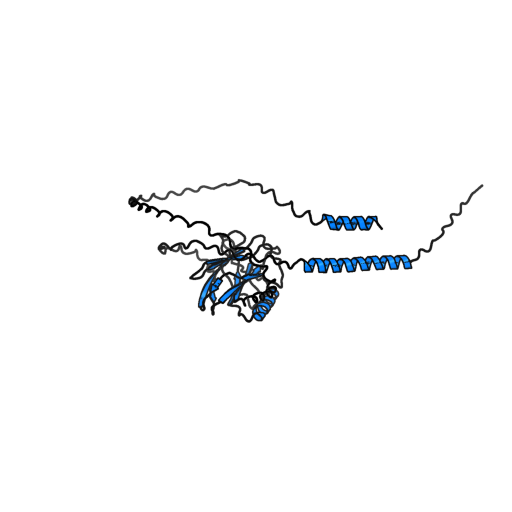0 41.59 304 VAL A O 1
ATOM 2237 N N . THR A 1 305 ? -3.163 -20.226 -28.774 1.00 44.34 305 THR A N 1
ATOM 2238 C CA . THR A 1 305 ? -3.617 -19.335 -29.851 1.00 44.34 305 THR A CA 1
ATOM 2239 C C . THR A 1 305 ? -5.040 -18.912 -29.532 1.00 44.34 305 THR A C 1
ATOM 22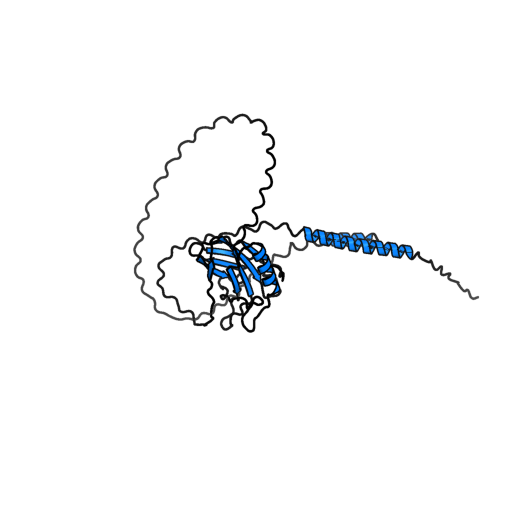41 O O . THR A 1 305 ? -5.925 -19.758 -29.464 1.00 44.34 305 THR A O 1
ATOM 2244 N N . GLY A 1 306 ? -5.259 -17.616 -29.302 1.00 42.16 306 GLY A N 1
ATOM 2245 C CA . GLY A 1 306 ? -6.620 -17.090 -29.210 1.00 42.16 306 GLY A CA 1
ATOM 2246 C C . GLY A 1 306 ? -6.818 -15.863 -28.334 1.00 42.16 306 GLY A C 1
ATOM 2247 O O . GLY A 1 306 ? -7.698 -15.907 -27.491 1.00 42.16 306 GLY A O 1
ATOM 2248 N N . VAL A 1 307 ? -6.062 -14.774 -28.531 1.00 43.22 307 VAL A N 1
ATOM 2249 C CA . VAL A 1 307 ? -6.475 -13.431 -28.064 1.00 43.22 307 VAL A CA 1
ATOM 2250 C C . VAL A 1 307 ? -5.881 -12.338 -28.978 1.00 43.22 307 VAL A C 1
ATOM 2252 O O . VAL A 1 307 ? -4.933 -11.662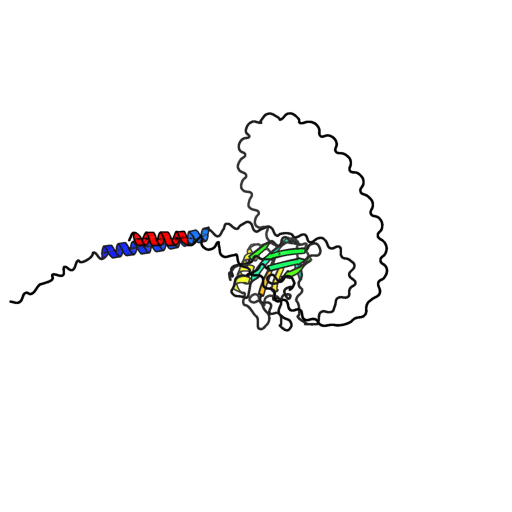 -28.597 1.00 43.22 307 VAL A O 1
ATOM 2255 N N . ILE A 1 308 ? -6.383 -12.165 -30.212 1.00 41.78 308 ILE A N 1
ATOM 2256 C CA . ILE A 1 308 ? -6.071 -10.971 -31.044 1.00 41.78 308 ILE A CA 1
ATOM 2257 C C . ILE A 1 308 ? -7.282 -10.503 -31.888 1.00 41.78 308 ILE A C 1
ATOM 2259 O O . ILE A 1 308 ? -7.107 -10.028 -33.007 1.00 41.78 308 ILE A O 1
ATOM 2263 N N . GLU A 1 309 ? -8.525 -10.628 -31.404 1.00 44.44 309 GLU A N 1
ATOM 2264 C CA . GLU A 1 309 ? -9.704 -10.259 -32.223 1.00 44.44 309 GLU A CA 1
ATOM 2265 C C . GLU A 1 309 ? -10.429 -8.953 -31.859 1.00 44.44 309 GLU A C 1
ATOM 2267 O O . GLU A 1 309 ? -11.215 -8.479 -32.679 1.00 44.44 309 GLU A O 1
ATOM 2272 N N . ASP A 1 310 ? -10.133 -8.280 -30.740 1.00 42.50 310 ASP A N 1
ATOM 2273 C CA . ASP A 1 310 ? -10.917 -7.087 -30.353 1.00 42.50 310 ASP A CA 1
ATOM 2274 C C . ASP A 1 310 ? -10.231 -5.718 -30.501 1.00 42.50 310 ASP A C 1
ATOM 2276 O O . ASP A 1 310 ? -10.889 -4.688 -30.357 1.00 42.50 310 ASP A O 1
ATOM 2280 N N . THR A 1 311 ? -8.971 -5.646 -30.940 1.00 41.59 311 THR A N 1
ATOM 2281 C CA . THR A 1 311 ? -8.278 -4.346 -31.112 1.00 41.59 311 THR A CA 1
ATOM 2282 C C . THR A 1 311 ? -8.559 -3.656 -32.464 1.00 41.59 311 THR A C 1
ATOM 2284 O O . THR A 1 311 ? -8.201 -2.498 -32.661 1.00 41.59 311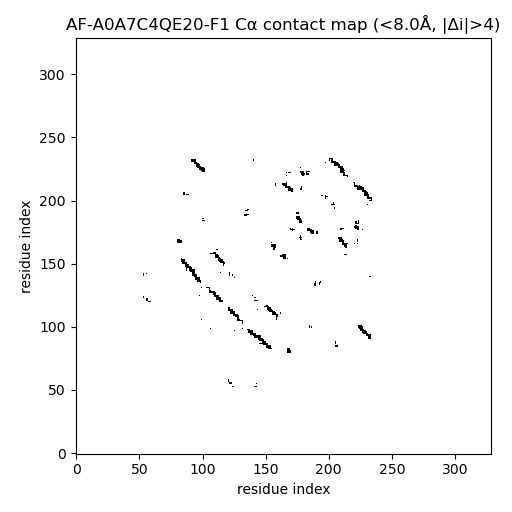 THR A O 1
ATOM 2287 N N . ILE A 1 312 ? -9.247 -4.302 -33.416 1.00 45.69 312 ILE A N 1
ATOM 2288 C CA . ILE A 1 312 ? -9.392 -3.771 -34.794 1.00 45.69 312 ILE A CA 1
ATOM 2289 C C . ILE A 1 312 ? -10.651 -2.897 -34.997 1.00 45.69 312 ILE A C 1
ATOM 2291 O O . ILE A 1 312 ? -10.728 -2.132 -35.958 1.00 45.69 312 ILE A O 1
ATOM 2295 N N . LYS A 1 313 ? -11.627 -2.898 -34.080 1.00 43.72 313 LYS A N 1
ATOM 2296 C CA . LYS A 1 313 ? -12.909 -2.189 -34.302 1.00 43.72 313 LYS A CA 1
ATOM 2297 C C . LYS A 1 313 ? -12.847 -0.661 -34.104 1.00 43.72 313 LYS A C 1
ATOM 2299 O O . LYS A 1 313 ? -13.749 0.035 -34.561 1.00 43.72 313 LYS A O 1
ATOM 2304 N N . GLY A 1 314 ? -11.786 -0.121 -33.494 1.00 46.06 314 GLY A N 1
ATOM 2305 C CA . GLY A 1 314 ? -11.667 1.317 -33.185 1.00 46.06 314 GLY A CA 1
ATOM 2306 C C . GLY A 1 314 ? -11.019 2.196 -34.267 1.00 46.06 314 GLY A C 1
ATOM 2307 O O . GLY A 1 314 ? -11.313 3.386 -34.341 1.00 46.06 314 GLY A O 1
ATOM 2308 N N . LEU A 1 315 ? -10.169 1.641 -35.142 1.00 48.91 315 LEU A N 1
ATOM 2309 C CA . LEU A 1 315 ? -9.425 2.436 -36.139 1.00 48.91 315 LEU A CA 1
ATOM 2310 C C . LEU A 1 315 ? -10.196 2.709 -37.447 1.00 48.91 315 LEU A C 1
ATOM 2312 O O . LEU A 1 315 ? -9.791 3.568 -38.231 1.00 48.91 315 LEU A O 1
ATOM 2316 N N . GLY A 1 316 ? -11.314 2.019 -37.690 1.00 46.47 316 GLY A N 1
ATOM 2317 C CA . GLY A 1 316 ? -12.011 2.054 -38.982 1.00 46.47 316 GLY A CA 1
ATOM 2318 C C . GLY A 1 316 ? -12.766 3.352 -39.294 1.00 46.47 316 GLY A C 1
ATOM 2319 O O . GLY A 1 316 ? -12.812 3.769 -40.448 1.00 46.47 316 GLY A O 1
ATOM 2320 N N . ALA A 1 317 ? -13.338 4.028 -38.293 1.00 56.66 317 ALA A N 1
ATOM 2321 C CA . ALA A 1 317 ? -14.200 5.190 -38.544 1.00 56.66 317 ALA A CA 1
ATOM 2322 C C . ALA A 1 317 ? -13.414 6.497 -38.770 1.00 56.66 317 ALA A C 1
ATOM 2324 O O . ALA A 1 317 ? -13.773 7.298 -39.633 1.00 56.66 317 ALA A O 1
ATOM 2325 N N . GLY A 1 318 ? -12.317 6.701 -38.032 1.00 60.16 318 GLY A N 1
ATOM 2326 C CA . GLY A 1 318 ? -11.515 7.928 -38.118 1.00 60.16 318 GLY A CA 1
ATOM 2327 C C . GLY A 1 318 ? -10.745 8.056 -39.436 1.00 60.16 318 GLY A C 1
ATOM 2328 O O . GLY A 1 318 ? -10.740 9.120 -40.053 1.00 60.16 318 GLY A O 1
ATOM 2329 N N . ILE A 1 319 ? -10.151 6.956 -39.914 1.00 71.94 319 ILE A N 1
ATOM 2330 C CA . ILE A 1 319 ? -9.393 6.934 -41.177 1.00 71.94 319 ILE A CA 1
ATOM 2331 C C . ILE A 1 319 ? -10.324 7.110 -42.386 1.00 71.94 319 ILE A C 1
ATOM 2333 O O . ILE A 1 319 ? -9.968 7.802 -43.339 1.00 71.94 319 ILE A O 1
ATOM 2337 N N . LEU A 1 320 ? -11.540 6.552 -42.341 1.00 63.81 320 LEU A N 1
ATOM 2338 C CA . LEU A 1 320 ? -12.505 6.670 -43.436 1.00 63.81 320 LEU A CA 1
ATOM 2339 C C . LEU A 1 320 ? -13.008 8.114 -43.618 1.00 63.81 320 LEU A C 1
ATOM 2341 O O . LEU A 1 320 ? -13.149 8.574 -44.750 1.00 63.81 320 LEU A O 1
ATOM 2345 N N . LEU A 1 321 ? -13.219 8.852 -42.523 1.00 69.94 321 LEU A N 1
ATOM 2346 C CA . LEU A 1 321 ? -13.595 10.271 -42.577 1.00 69.94 321 LEU A CA 1
ATOM 2347 C C . LEU A 1 321 ? -12.450 11.161 -43.076 1.00 69.94 321 LEU A C 1
ATOM 2349 O O . LEU A 1 321 ? -12.696 12.113 -43.816 1.00 69.94 321 LEU A O 1
ATOM 2353 N N . LEU A 1 322 ? -11.202 10.828 -42.735 1.00 68.25 322 LEU A N 1
ATOM 2354 C CA . LEU A 1 322 ? -10.028 11.563 -43.206 1.00 68.25 322 LEU A CA 1
ATOM 2355 C C . LEU A 1 322 ? -9.808 11.376 -44.719 1.00 68.25 322 LEU A C 1
ATOM 2357 O O . LEU A 1 322 ? -9.502 12.335 -45.423 1.00 68.25 322 LEU A O 1
ATOM 2361 N N . LEU A 1 323 ? -10.041 10.163 -45.233 1.00 72.44 323 LEU A N 1
ATOM 2362 C CA . LEU A 1 323 ? -9.970 9.862 -46.668 1.00 72.44 323 LEU A CA 1
ATOM 2363 C C . LEU A 1 323 ? -11.127 10.483 -47.465 1.00 72.44 323 LEU A C 1
ATOM 2365 O O . LEU A 1 323 ? -10.905 10.975 -48.569 1.00 72.44 323 LEU A O 1
ATOM 2369 N N . LEU A 1 324 ? -12.342 10.520 -46.906 1.00 72.31 324 LEU A N 1
ATOM 2370 C CA . LEU A 1 324 ? -13.481 11.205 -47.531 1.00 72.31 324 LEU A CA 1
ATOM 2371 C C . LEU A 1 324 ? -13.288 12.727 -47.573 1.00 72.31 324 LEU A C 1
ATOM 2373 O O . LEU A 1 324 ? -13.642 13.353 -48.569 1.00 72.31 324 LEU A O 1
ATOM 2377 N N . GLY A 1 325 ? -12.681 13.315 -46.538 1.00 73.62 325 GLY A N 1
ATOM 2378 C CA . GLY A 1 325 ? -12.317 14.733 -46.531 1.00 73.62 325 GLY A CA 1
ATOM 2379 C C . GLY A 1 325 ? -11.267 15.086 -47.588 1.00 73.62 325 GLY A C 1
ATOM 2380 O O . GLY A 1 325 ? -11.376 16.128 -48.226 1.00 73.62 325 GLY A O 1
ATOM 2381 N N . LEU A 1 326 ? -10.293 14.200 -47.829 1.00 69.00 326 LEU A N 1
ATOM 2382 C CA . LEU A 1 326 ? -9.247 14.409 -48.836 1.00 69.00 326 LEU A CA 1
ATOM 2383 C C . LEU A 1 326 ? -9.750 14.261 -50.283 1.00 69.00 326 LEU A C 1
ATOM 2385 O O . LEU A 1 326 ? -9.142 14.806 -51.193 1.00 69.00 326 LEU A O 1
ATOM 2389 N N . MET A 1 327 ? -10.840 13.519 -50.497 1.00 71.25 327 MET A N 1
ATOM 2390 C CA . MET A 1 327 ? -11.456 13.312 -51.818 1.00 71.25 327 MET A CA 1
ATOM 2391 C C . MET A 1 327 ? -12.410 14.445 -52.232 1.00 71.25 327 MET A C 1
ATOM 2393 O O . MET A 1 327 ? -12.849 14.482 -53.379 1.00 71.25 327 MET A O 1
ATOM 2397 N N . LEU A 1 328 ? -12.762 15.343 -51.306 1.00 67.06 328 LEU A N 1
ATOM 2398 C CA . LEU A 1 328 ? -13.663 16.481 -51.539 1.00 67.06 328 LEU A CA 1
ATOM 2399 C C . LEU A 1 328 ? -12.927 17.831 -51.653 1.00 67.06 328 LEU A C 1
ATOM 2401 O O . LEU A 1 328 ? -13.582 18.862 -51.813 1.00 67.06 328 LEU A O 1
ATOM 2405 N N . LEU A 1 329 ? -11.593 17.818 -51.575 1.00 62.44 329 LEU A N 1
ATOM 2406 C CA . LEU A 1 329 ? -10.680 18.946 -51.806 1.00 62.44 329 LEU A CA 1
ATOM 2407 C C . LEU A 1 329 ? -10.020 18.818 -53.182 1.00 62.44 329 LEU A C 1
ATOM 2409 O O . LEU A 1 329 ? -9.847 19.874 -53.831 1.00 62.44 329 LEU A O 1
#